Protein AF-N6WVG0-F1 (afdb_monomer_lite)

Organism: NCBI:txid626887

Sequence (301 aa):
MMMYRWLVMFVGVILISGCASLKDQDFLASSSDFFDRAGKALGKIGEPTAKIARDAEVQTLFDQSYIDPLTKYLKQHDGDASRAEQLAQVRDERERRCSVIAKRYAARPLTREQVARYRAGYSLSCPEDVEAFALRYEEKRRQEQNEVRLAEAEDKGAEDEEDLAKEDMAAESAAAGSVPSAVSQELNDCFLLTAIRNFSDALEACRTPAENGNVRAQTNMATIAYALQHYDQALDWAKRAAPESGNAANLIGRMYAEGQGVAADQQVARQWFQQAASLGHAGAQATLDSNVKVSAGNEVR

Radius of gyration: 35.96 Å; chains: 1; bounding box: 84×60×132 Å

Structure (mmCIF, N/CA/C/O backbone):
data_AF-N6WVG0-F1
#
_entry.id   AF-N6WVG0-F1
#
loop_
_atom_site.group_PDB
_atom_site.id
_atom_site.type_symbol
_atom_site.label_atom_id
_atom_site.label_alt_id
_atom_site.label_comp_id
_atom_site.label_asym_id
_atom_site.label_entity_id
_atom_site.label_seq_id
_atom_site.pdbx_PDB_ins_code
_atom_site.Cartn_x
_atom_site.Cartn_y
_atom_site.Cartn_z
_atom_site.occupancy
_atom_site.B_iso_or_equiv
_atom_site.auth_seq_id
_atom_site.auth_comp_id
_atom_site.auth_asym_id
_atom_site.auth_atom_id
_atom_site.pdbx_PDB_model_num
ATOM 1 N N . MET A 1 1 ? 17.169 -22.651 -81.624 1.00 51.66 1 MET A N 1
ATOM 2 C CA . MET A 1 1 ? 17.086 -23.789 -80.676 1.00 51.66 1 MET A CA 1
ATOM 3 C C . MET A 1 1 ? 18.277 -24.747 -80.850 1.00 51.66 1 MET A C 1
ATOM 5 O O . MET A 1 1 ? 18.102 -25.948 -80.978 1.00 51.66 1 MET A O 1
ATOM 9 N N . MET A 1 2 ? 19.513 -24.222 -80.880 1.00 54.62 2 MET A N 1
ATOM 10 C CA . MET A 1 2 ? 20.710 -25.026 -81.198 1.00 54.62 2 MET A CA 1
ATOM 11 C C . MET A 1 2 ? 22.002 -24.432 -80.600 1.00 54.62 2 MET A C 1
ATOM 13 O O . MET A 1 2 ? 23.075 -24.578 -81.160 1.00 54.62 2 MET A O 1
ATOM 17 N N . MET A 1 3 ? 21.890 -23.742 -79.457 1.00 55.72 3 MET A N 1
ATOM 18 C CA . MET A 1 3 ? 23.026 -23.154 -78.715 1.00 55.72 3 MET A CA 1
ATOM 19 C C . MET A 1 3 ? 23.025 -23.514 -77.219 1.00 55.72 3 MET A C 1
ATOM 21 O O . MET A 1 3 ? 23.867 -23.041 -76.471 1.00 55.72 3 MET A O 1
ATOM 25 N N . TYR A 1 4 ? 22.118 -24.394 -76.780 1.00 54.28 4 TYR A N 1
ATOM 26 C CA . TYR A 1 4 ? 21.961 -24.790 -75.371 1.00 54.28 4 TYR A CA 1
ATOM 27 C C . TYR A 1 4 ? 22.220 -26.293 -75.151 1.00 54.28 4 TYR A C 1
ATOM 29 O O . TYR A 1 4 ? 21.570 -26.947 -74.345 1.00 54.28 4 TYR A O 1
ATOM 37 N N . ARG A 1 5 ? 23.138 -26.878 -75.936 1.00 53.94 5 ARG A N 1
ATOM 38 C CA . ARG A 1 5 ? 23.592 -28.283 -75.799 1.00 53.94 5 ARG A CA 1
ATOM 39 C C . ARG A 1 5 ? 25.107 -28.431 -75.623 1.00 53.94 5 ARG A C 1
ATOM 41 O O . ARG A 1 5 ? 25.579 -29.545 -75.452 1.00 53.94 5 ARG A O 1
ATOM 48 N N . TRP A 1 6 ? 25.851 -27.324 -75.619 1.00 47.84 6 TRP A N 1
ATOM 49 C CA . TRP A 1 6 ? 27.306 -27.291 -75.408 1.00 47.84 6 TRP A CA 1
ATOM 50 C C . TRP A 1 6 ? 27.716 -26.748 -74.030 1.00 47.84 6 TRP A C 1
ATOM 52 O O . TRP A 1 6 ? 28.899 -26.679 -73.729 1.00 47.84 6 TRP A O 1
ATOM 62 N N . LEU A 1 7 ? 26.750 -26.397 -73.172 1.00 49.53 7 LEU A N 1
ATOM 63 C CA . LEU A 1 7 ? 27.011 -25.819 -71.845 1.00 49.53 7 LEU A CA 1
ATOM 64 C C . LEU A 1 7 ? 26.830 -26.821 -70.686 1.00 49.53 7 LEU A C 1
ATOM 66 O O . LEU A 1 7 ? 26.990 -26.461 -69.529 1.00 49.53 7 LEU A O 1
ATOM 70 N N . VAL A 1 8 ? 26.532 -28.091 -70.992 1.00 54.03 8 VAL A N 1
ATOM 71 C CA . VAL A 1 8 ? 26.366 -29.180 -70.000 1.00 54.03 8 VAL A CA 1
ATOM 72 C C . VAL A 1 8 ? 27.555 -30.163 -70.019 1.00 54.03 8 VAL A C 1
ATOM 74 O O . VAL A 1 8 ? 27.630 -31.079 -69.211 1.00 54.03 8 VAL A O 1
ATOM 77 N N . MET A 1 9 ? 28.552 -29.938 -70.883 1.00 50.88 9 MET A N 1
ATOM 78 C CA . MET A 1 9 ? 29.804 -30.711 -70.949 1.00 50.88 9 MET A CA 1
ATOM 79 C C . MET A 1 9 ? 31.035 -29.852 -70.603 1.00 50.88 9 MET A C 1
ATOM 81 O O . MET A 1 9 ? 32.080 -29.947 -71.228 1.00 50.88 9 MET A O 1
ATOM 85 N N . PHE A 1 10 ? 30.918 -28.991 -69.593 1.00 47.72 10 PHE A N 1
ATOM 86 C CA . PHE A 1 10 ? 32.073 -28.338 -68.951 1.00 47.72 10 PHE A CA 1
ATOM 87 C C . PHE A 1 10 ? 31.975 -28.382 -67.416 1.00 47.72 10 PHE A C 1
ATOM 89 O O . PHE A 1 10 ? 32.551 -27.563 -66.713 1.00 47.72 10 PHE A O 1
ATOM 96 N N . VAL A 1 11 ? 31.233 -29.366 -66.892 1.00 52.88 11 VAL A N 1
ATOM 97 C CA . VAL A 1 11 ? 31.089 -29.656 -65.450 1.00 52.88 11 VAL A CA 1
ATOM 98 C C . VAL A 1 11 ? 31.859 -30.939 -65.063 1.00 52.88 11 VAL A C 1
ATOM 100 O O . VAL A 1 11 ? 31.749 -31.430 -63.950 1.00 52.88 11 VAL A O 1
ATOM 103 N N . GLY A 1 12 ? 32.681 -31.499 -65.963 1.00 54.03 12 GLY A N 1
ATOM 104 C CA . GLY A 1 12 ? 33.265 -32.839 -65.790 1.00 54.03 12 GLY A CA 1
ATOM 105 C C . GLY A 1 12 ? 34.789 -32.964 -65.685 1.00 54.03 12 GLY A C 1
ATOM 106 O O . GLY A 1 12 ? 35.250 -34.080 -65.478 1.00 54.03 12 GLY A O 1
ATOM 107 N N . VAL A 1 13 ? 35.594 -31.904 -65.852 1.00 55.31 13 VAL A N 1
ATOM 108 C CA . VAL A 1 13 ? 37.069 -32.053 -65.961 1.00 55.31 13 VAL A CA 1
ATOM 109 C C . VAL A 1 13 ? 37.845 -30.897 -65.310 1.00 55.31 13 VAL A C 1
ATOM 111 O O . VAL A 1 13 ? 38.707 -30.291 -65.932 1.00 55.31 13 VAL A O 1
ATOM 114 N N . ILE A 1 14 ? 37.555 -30.575 -64.046 1.00 52.59 14 ILE A N 1
ATOM 115 C CA . ILE A 1 14 ? 38.524 -29.885 -63.163 1.00 52.59 14 ILE A CA 1
ATOM 116 C C . ILE A 1 14 ? 38.474 -30.536 -61.771 1.00 52.59 14 ILE A C 1
ATOM 118 O O . ILE A 1 14 ? 38.302 -29.900 -60.737 1.00 52.59 14 ILE A O 1
ATOM 122 N N . LEU A 1 15 ? 38.578 -31.860 -61.756 1.00 52.56 15 LEU A N 1
ATOM 123 C CA . LEU A 1 15 ? 39.043 -32.623 -60.607 1.00 52.56 15 LEU A CA 1
ATOM 124 C C . LEU A 1 15 ? 40.249 -33.408 -61.112 1.00 52.56 15 LEU A C 1
ATOM 126 O O . LEU A 1 15 ? 40.171 -34.027 -62.168 1.00 52.56 15 LEU A O 1
ATOM 130 N N . ILE A 1 16 ? 41.327 -33.402 -60.328 1.00 60.03 16 ILE A N 1
ATOM 131 C CA . ILE A 1 16 ? 42.605 -34.092 -60.566 1.00 60.03 16 ILE A CA 1
ATOM 132 C C . ILE A 1 16 ? 43.609 -33.278 -61.399 1.00 60.03 16 ILE A C 1
ATOM 134 O O . ILE A 1 16 ? 43.858 -33.562 -62.565 1.00 60.03 16 ILE A O 1
ATOM 138 N N . SER A 1 17 ? 44.248 -32.296 -60.758 1.00 48.53 17 SER A N 1
ATOM 139 C CA . SER A 1 17 ? 45.703 -32.063 -60.846 1.00 48.53 17 SER A CA 1
ATOM 140 C C . SER A 1 17 ? 46.095 -30.914 -59.920 1.00 48.53 17 SER A C 1
ATOM 142 O O . SER A 1 17 ? 45.789 -29.764 -60.214 1.00 48.53 17 SER A O 1
ATOM 144 N N . GLY A 1 18 ? 46.781 -31.218 -58.813 1.00 42.22 18 GLY A N 1
ATOM 145 C CA . GLY A 1 18 ? 47.475 -30.183 -58.039 1.00 42.22 18 GLY A CA 1
ATOM 146 C C . GLY A 1 18 ? 47.419 -30.279 -56.515 1.00 42.22 18 GLY A C 1
ATOM 147 O O . GLY A 1 18 ? 47.304 -29.248 -55.867 1.00 42.22 18 GLY A O 1
ATOM 148 N N . CYS A 1 19 ? 47.548 -31.463 -55.909 1.00 50.91 19 CYS A N 1
ATOM 149 C CA . CYS A 1 19 ? 48.011 -31.534 -54.518 1.00 50.91 19 CYS A CA 1
ATOM 150 C C . CYS A 1 19 ? 49.540 -31.420 -54.507 1.00 50.91 19 CYS A C 1
ATOM 152 O O . CYS A 1 19 ? 50.251 -32.421 -54.463 1.00 50.91 19 CYS A O 1
ATOM 154 N N . ALA A 1 20 ? 50.038 -30.187 -54.579 1.00 43.75 20 ALA A N 1
ATOM 155 C CA . ALA A 1 20 ? 51.415 -29.849 -54.251 1.00 43.75 20 ALA A CA 1
ATOM 156 C C . ALA A 1 20 ? 51.396 -28.927 -53.027 1.00 43.75 20 ALA A C 1
ATOM 158 O O . ALA A 1 20 ? 51.207 -27.724 -53.143 1.00 43.75 20 ALA A O 1
ATOM 159 N N . SER A 1 21 ? 51.539 -29.549 -51.855 1.00 53.19 21 SER A N 1
ATOM 160 C CA . SER A 1 21 ? 52.206 -29.019 -50.661 1.00 53.19 21 SER A CA 1
ATOM 161 C C . SER A 1 21 ? 52.216 -27.488 -50.492 1.00 53.19 21 SER A C 1
ATOM 163 O O . SER A 1 21 ? 53.222 -26.836 -50.774 1.00 53.19 21 SER A O 1
ATOM 165 N N . LEU A 1 22 ? 51.149 -26.937 -49.911 1.00 47.84 22 LEU A N 1
ATOM 166 C CA . LEU A 1 22 ? 51.169 -25.650 -49.213 1.00 47.84 22 LEU A CA 1
ATOM 167 C C . LEU A 1 22 ? 50.661 -25.875 -47.784 1.00 47.84 22 LEU A C 1
ATOM 169 O O . LEU A 1 22 ? 49.676 -26.573 -47.563 1.00 47.84 22 LEU A O 1
ATOM 173 N N . LYS A 1 23 ? 51.412 -25.360 -46.808 1.00 45.38 23 LYS A N 1
ATOM 174 C CA . LYS A 1 23 ? 51.126 -25.466 -45.374 1.00 45.38 23 LYS A CA 1
ATOM 175 C C . LYS A 1 23 ? 49.845 -24.692 -45.038 1.00 45.38 23 LYS A C 1
ATOM 177 O O . LYS A 1 23 ? 49.886 -23.476 -44.887 1.00 45.38 23 LYS A O 1
ATOM 182 N N . ASP A 1 24 ? 48.740 -25.407 -44.873 1.00 48.53 24 ASP A N 1
ATOM 183 C CA . ASP A 1 24 ? 47.481 -24.878 -44.346 1.00 48.53 24 ASP A CA 1
ATOM 184 C C . ASP A 1 24 ? 47.506 -24.842 -42.811 1.00 48.53 24 ASP A C 1
ATOM 186 O O . ASP A 1 24 ? 47.092 -25.792 -42.150 1.00 48.53 24 ASP A O 1
ATOM 190 N N . GLN A 1 25 ? 47.988 -23.738 -42.236 1.00 49.31 25 GLN A N 1
ATOM 191 C CA . GLN A 1 25 ? 47.599 -23.317 -40.876 1.00 49.31 25 GLN A CA 1
ATOM 192 C C . GLN A 1 25 ? 47.347 -21.803 -40.746 1.00 49.31 25 GLN A C 1
ATOM 194 O O . GLN A 1 25 ? 46.637 -21.401 -39.830 1.00 49.31 25 GLN A O 1
ATOM 199 N N . ASP A 1 26 ? 47.793 -20.970 -41.695 1.00 47.12 26 ASP A N 1
ATOM 200 C CA . ASP A 1 26 ? 47.690 -19.505 -41.555 1.00 47.12 26 ASP A CA 1
ATOM 201 C C . ASP A 1 26 ? 46.509 -18.858 -42.312 1.00 47.12 26 ASP A C 1
ATOM 203 O O . ASP A 1 26 ? 46.163 -17.703 -42.059 1.00 47.12 26 ASP A O 1
ATOM 207 N N . PHE A 1 27 ? 45.827 -19.580 -43.212 1.00 47.56 27 PHE A N 1
ATOM 208 C CA . PHE A 1 27 ? 44.750 -18.990 -44.027 1.00 47.56 27 PHE A CA 1
ATOM 209 C C . PHE A 1 27 ? 43.388 -18.947 -43.309 1.00 47.56 27 PHE A C 1
ATOM 211 O O . PHE A 1 27 ? 42.632 -17.987 -43.459 1.00 47.56 27 PHE A O 1
ATOM 218 N N . LEU A 1 28 ? 43.090 -19.933 -42.452 1.00 45.81 28 LEU A N 1
ATOM 219 C CA . LEU A 1 28 ? 41.845 -19.946 -41.669 1.00 45.81 28 LEU A CA 1
ATOM 220 C C . LEU A 1 28 ? 41.885 -18.969 -40.481 1.00 45.81 28 LEU A C 1
ATOM 222 O O . LEU A 1 28 ? 40.858 -18.366 -40.174 1.00 45.81 28 LEU A O 1
ATOM 226 N N . ALA A 1 29 ? 43.061 -18.716 -39.895 1.00 47.75 29 ALA A N 1
ATOM 227 C CA . ALA A 1 29 ? 43.244 -17.709 -38.843 1.00 47.75 29 ALA A CA 1
ATOM 228 C C . ALA A 1 29 ? 43.121 -16.265 -39.370 1.00 47.75 29 ALA A C 1
ATOM 230 O O . ALA A 1 29 ? 42.622 -15.385 -38.673 1.00 47.75 29 ALA A O 1
ATOM 231 N N . SER A 1 30 ? 43.498 -16.017 -40.631 1.00 47.22 30 SER A N 1
ATOM 232 C CA . SER A 1 30 ? 43.296 -14.712 -41.277 1.00 47.22 30 SER A CA 1
ATOM 233 C C . SER A 1 30 ? 41.824 -14.426 -41.601 1.00 47.22 30 SER A C 1
ATOM 235 O O . SER A 1 30 ? 41.451 -13.262 -41.753 1.00 47.22 30 SER A O 1
ATOM 237 N N . SER A 1 31 ? 40.992 -15.463 -41.734 1.00 51.69 31 SER A N 1
ATOM 238 C CA . SER A 1 31 ? 39.572 -15.305 -42.055 1.00 51.69 31 SER A CA 1
ATOM 239 C C . SER A 1 31 ? 38.741 -14.946 -40.822 1.00 51.69 31 SER A C 1
ATOM 241 O O . SER A 1 31 ? 37.934 -14.024 -40.899 1.00 51.69 31 SER A O 1
ATOM 243 N N . SER A 1 32 ? 38.992 -15.570 -39.664 1.00 53.88 32 SER A N 1
ATOM 244 C CA . SER A 1 32 ? 38.319 -15.214 -38.406 1.00 53.88 32 SER A CA 1
ATOM 245 C C . SER A 1 32 ? 38.647 -13.787 -37.978 1.00 53.88 32 SER A C 1
ATOM 247 O O . SER A 1 32 ? 37.749 -13.043 -37.609 1.00 53.88 32 SER A O 1
ATOM 249 N N . ASP A 1 33 ? 39.904 -13.366 -38.137 1.00 58.53 33 ASP A N 1
ATOM 250 C CA . ASP A 1 33 ? 40.340 -12.006 -37.812 1.00 58.53 33 ASP A CA 1
ATOM 251 C C . ASP A 1 33 ? 39.725 -10.963 -38.770 1.00 58.53 33 ASP A C 1
ATOM 253 O O . ASP A 1 33 ? 39.416 -9.839 -38.373 1.00 58.53 33 ASP A O 1
ATOM 257 N N . PHE A 1 34 ? 39.478 -11.339 -40.033 1.00 58.62 34 PHE A N 1
ATOM 258 C CA . PHE A 1 34 ? 38.733 -10.520 -40.992 1.00 58.62 34 PHE A CA 1
ATOM 259 C C . PHE A 1 34 ? 37.244 -10.432 -40.640 1.00 58.62 34 PHE A C 1
ATOM 261 O O . PHE A 1 34 ? 36.701 -9.330 -40.650 1.00 58.62 34 PHE A O 1
ATOM 268 N N . PHE A 1 35 ? 36.586 -11.541 -40.286 1.00 55.06 35 PHE A N 1
ATOM 269 C CA . PHE A 1 35 ? 35.179 -11.538 -39.870 1.00 55.06 35 PHE A CA 1
ATOM 270 C C . PHE A 1 35 ? 34.967 -10.844 -38.515 1.00 55.06 35 PHE A C 1
ATOM 272 O O . PHE A 1 35 ? 33.967 -10.149 -38.362 1.00 55.06 35 PHE A O 1
ATOM 279 N N . ASP A 1 36 ? 35.919 -10.915 -37.581 1.00 59.72 36 ASP A N 1
ATOM 280 C CA . ASP A 1 36 ? 35.889 -10.169 -36.314 1.00 59.72 36 ASP A CA 1
ATOM 281 C C . ASP A 1 36 ? 36.117 -8.670 -36.524 1.00 59.72 36 ASP A C 1
ATOM 283 O O . ASP A 1 36 ? 35.453 -7.838 -35.898 1.00 59.72 36 ASP A O 1
ATOM 287 N N . ARG A 1 37 ? 37.028 -8.282 -37.427 1.00 57.62 37 ARG A N 1
ATOM 288 C CA . ARG A 1 37 ? 37.238 -6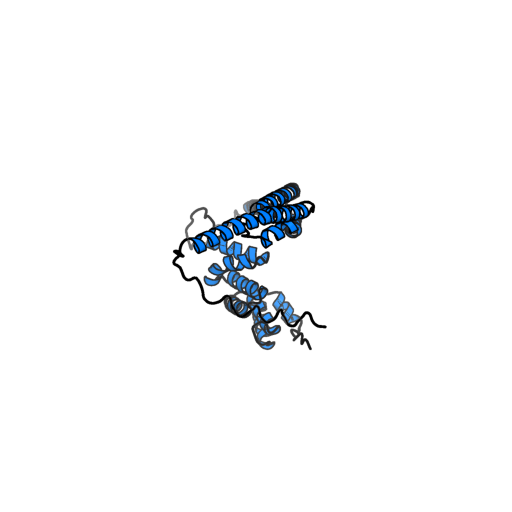.870 -37.789 1.00 57.62 37 ARG A CA 1
ATOM 289 C C . ARG A 1 37 ? 36.074 -6.315 -38.602 1.00 57.62 37 ARG A C 1
ATOM 291 O O . ARG A 1 37 ? 35.660 -5.189 -38.340 1.00 57.62 37 ARG A O 1
ATOM 298 N N . ALA A 1 38 ? 35.517 -7.090 -39.530 1.00 57.16 38 ALA A N 1
ATOM 299 C CA . ALA A 1 38 ? 34.327 -6.729 -40.295 1.00 57.16 38 ALA A CA 1
ATOM 300 C C . ALA A 1 38 ? 33.083 -6.672 -39.394 1.00 57.16 38 ALA A C 1
ATOM 302 O O . ALA A 1 38 ? 32.314 -5.722 -39.489 1.00 57.16 38 ALA A O 1
ATOM 303 N N . GLY A 1 39 ? 32.926 -7.608 -38.454 1.00 55.09 39 GLY A N 1
ATOM 304 C CA . GLY A 1 39 ? 31.869 -7.616 -37.441 1.00 55.09 39 GLY A CA 1
ATOM 305 C C . GLY A 1 39 ? 31.977 -6.445 -36.463 1.00 55.09 39 GLY A C 1
ATOM 306 O O . GLY A 1 39 ? 30.984 -5.766 -36.212 1.00 55.09 39 GLY A O 1
ATOM 307 N N . LYS A 1 40 ? 33.187 -6.112 -35.986 1.00 59.16 40 LYS A N 1
ATOM 308 C CA . LYS A 1 40 ? 33.444 -4.893 -35.191 1.00 59.16 40 LYS A CA 1
ATOM 309 C C . LYS A 1 40 ? 33.212 -3.611 -35.990 1.00 59.16 40 LYS A C 1
ATOM 311 O O . LYS A 1 40 ? 32.736 -2.630 -35.425 1.00 59.16 40 LYS A O 1
ATOM 316 N N . ALA A 1 41 ? 33.546 -3.591 -37.279 1.00 57.44 41 ALA A N 1
ATOM 317 C CA . ALA A 1 41 ? 33.306 -2.439 -38.144 1.00 57.44 41 ALA A CA 1
ATOM 318 C C . ALA A 1 41 ? 31.809 -2.250 -38.446 1.00 57.44 41 ALA A C 1
ATOM 320 O O . ALA A 1 41 ? 31.331 -1.122 -38.416 1.00 57.44 41 ALA A O 1
ATOM 321 N N . LEU A 1 42 ? 31.054 -3.334 -38.649 1.00 53.19 42 LEU A N 1
ATOM 322 C CA . LEU A 1 42 ? 29.600 -3.307 -38.842 1.00 53.19 42 LEU A CA 1
ATOM 323 C C . LEU A 1 42 ? 28.847 -2.973 -37.541 1.00 53.19 42 LEU A C 1
ATOM 325 O O . LEU A 1 42 ? 27.911 -2.176 -37.571 1.00 53.19 42 LEU A O 1
ATOM 329 N N . GLY A 1 43 ? 29.295 -3.488 -36.390 1.00 55.06 43 GLY A N 1
ATOM 330 C CA . GLY A 1 43 ? 28.754 -3.135 -35.071 1.00 55.06 43 GLY A CA 1
ATOM 331 C C . GLY A 1 43 ? 28.896 -1.643 -34.750 1.00 55.06 43 GLY A C 1
ATOM 332 O O . GLY A 1 43 ? 27.945 -1.018 -34.286 1.00 55.06 43 GLY A O 1
ATOM 333 N N . LYS A 1 44 ? 30.032 -1.036 -35.120 1.00 54.88 44 LYS A N 1
ATOM 334 C CA . LYS A 1 44 ? 30.282 0.410 -34.974 1.00 54.88 44 LYS A CA 1
ATOM 335 C C . LYS A 1 44 ? 29.447 1.301 -35.898 1.00 54.88 44 LYS A C 1
ATOM 337 O O . LYS A 1 44 ? 29.357 2.494 -35.636 1.00 54.88 44 LYS A O 1
ATOM 342 N N . ILE A 1 45 ? 28.854 0.763 -36.966 1.00 56.56 45 ILE A N 1
ATOM 343 C CA . ILE A 1 45 ? 27.950 1.519 -37.849 1.00 56.56 45 ILE A CA 1
ATOM 344 C C . ILE A 1 45 ? 26.513 1.495 -37.296 1.00 56.56 45 ILE A C 1
ATOM 346 O O . ILE A 1 45 ? 25.801 2.488 -37.420 1.00 56.56 45 ILE A O 1
ATOM 350 N N . GLY A 1 46 ? 26.102 0.405 -36.631 1.00 59.69 46 GLY A N 1
ATOM 351 C CA . GLY A 1 46 ? 24.762 0.256 -36.042 1.00 59.69 46 GLY A CA 1
ATOM 352 C C . GLY A 1 46 ? 24.582 0.902 -34.660 1.00 59.69 46 GLY A C 1
ATOM 353 O O . GLY A 1 46 ? 23.494 1.373 -34.320 1.00 59.69 46 GLY A O 1
ATOM 354 N N . GLU A 1 47 ? 25.644 0.964 -33.859 1.00 61.22 47 GLU A N 1
ATOM 355 C CA . GLU A 1 47 ? 25.613 1.497 -32.492 1.00 61.22 47 GLU A CA 1
ATOM 356 C C . GLU A 1 47 ? 25.307 3.013 -32.417 1.00 61.22 47 GLU A C 1
ATOM 358 O O . GLU A 1 47 ? 24.423 3.394 -31.642 1.00 61.22 47 GLU A O 1
ATOM 363 N N . PRO A 1 48 ? 25.889 3.886 -33.271 1.00 71.38 48 PRO A N 1
ATOM 364 C CA . PRO A 1 48 ? 25.516 5.300 -33.333 1.00 71.38 48 PRO A CA 1
ATOM 365 C C . PRO A 1 48 ? 24.058 5.497 -33.754 1.00 71.38 48 PRO A C 1
ATOM 367 O O . PRO A 1 48 ? 23.354 6.317 -33.170 1.00 71.38 48 PRO A O 1
ATOM 370 N N . THR A 1 49 ? 23.566 4.714 -34.721 1.00 78.25 49 THR A N 1
ATOM 371 C CA . THR A 1 49 ? 22.167 4.799 -35.168 1.00 78.25 49 THR A CA 1
ATOM 372 C C . THR A 1 49 ? 21.181 4.345 -34.095 1.00 78.25 49 THR A C 1
ATOM 374 O O . THR A 1 49 ? 20.131 4.963 -33.930 1.00 78.25 49 THR A O 1
ATOM 377 N N . ALA A 1 50 ? 21.527 3.316 -33.316 1.00 83.50 50 ALA A N 1
ATOM 378 C CA . ALA A 1 50 ? 20.698 2.852 -32.210 1.00 83.50 50 ALA A CA 1
ATOM 379 C C . ALA A 1 50 ? 20.664 3.867 -31.059 1.00 83.50 50 ALA A C 1
ATOM 381 O O . ALA A 1 50 ? 19.598 4.098 -30.492 1.00 83.50 50 ALA A O 1
ATOM 382 N N . LYS A 1 51 ? 21.793 4.517 -30.742 1.00 89.69 51 LYS A N 1
ATOM 383 C CA . LYS A 1 51 ? 21.830 5.605 -29.754 1.00 89.69 51 LYS A CA 1
ATOM 384 C C . LYS A 1 51 ? 20.967 6.789 -30.192 1.00 89.69 51 LYS A C 1
ATOM 386 O O . LYS A 1 51 ? 20.129 7.225 -29.415 1.00 89.69 51 LYS A O 1
ATOM 391 N N . ILE A 1 52 ? 21.103 7.243 -31.441 1.00 88.94 52 ILE A N 1
ATOM 392 C CA . ILE A 1 52 ? 20.296 8.348 -31.992 1.00 88.94 52 ILE A CA 1
ATOM 393 C C . ILE A 1 52 ? 18.796 8.042 -31.889 1.00 88.94 52 ILE A C 1
ATOM 395 O O . ILE A 1 52 ? 18.018 8.910 -31.503 1.00 88.94 52 ILE A O 1
ATOM 399 N N . ALA A 1 53 ? 18.383 6.807 -32.190 1.00 91.12 53 ALA A N 1
ATOM 400 C CA . ALA A 1 53 ? 16.986 6.400 -32.066 1.00 91.12 53 ALA A CA 1
ATOM 401 C C . ALA A 1 53 ? 16.483 6.448 -30.610 1.00 91.12 53 ALA A C 1
ATOM 403 O O . ALA A 1 53 ? 15.381 6.931 -30.363 1.00 91.12 53 ALA A O 1
ATO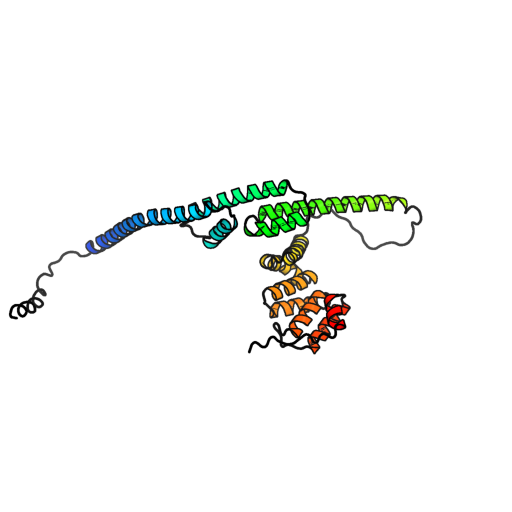M 404 N N . ARG A 1 54 ? 17.297 5.999 -29.645 1.00 94.06 54 ARG A N 1
ATOM 405 C CA . ARG A 1 54 ? 16.970 6.064 -28.207 1.00 94.06 54 ARG A CA 1
ATOM 406 C C . ARG A 1 54 ? 16.931 7.505 -27.696 1.00 94.06 54 ARG A C 1
ATOM 408 O O . ARG A 1 54 ? 16.056 7.843 -26.909 1.00 94.06 54 ARG A O 1
ATOM 415 N N . ASP A 1 55 ? 17.844 8.357 -28.157 1.00 93.94 55 ASP A N 1
ATOM 416 C CA . ASP A 1 55 ? 17.873 9.779 -27.800 1.00 93.94 55 ASP A CA 1
ATOM 417 C C . ASP A 1 55 ? 16.613 10.495 -28.324 1.00 93.94 55 ASP A C 1
ATOM 419 O O . ASP A 1 55 ? 15.978 11.255 -27.595 1.00 93.94 55 ASP A O 1
ATOM 423 N N . ALA A 1 56 ? 16.182 10.194 -29.555 1.00 93.94 56 ALA A N 1
ATOM 424 C CA . ALA A 1 56 ? 14.933 10.719 -30.114 1.00 93.94 56 ALA A CA 1
ATOM 425 C C . ALA A 1 56 ? 13.681 10.213 -29.366 1.00 93.94 56 ALA A C 1
ATOM 427 O O . ALA A 1 56 ? 12.724 10.965 -29.158 1.00 93.94 56 ALA A O 1
ATOM 428 N N . GLU A 1 57 ? 13.689 8.950 -28.931 1.00 94.88 57 GLU A N 1
ATOM 429 C CA . GLU A 1 57 ? 12.642 8.368 -28.083 1.00 94.88 57 GLU A CA 1
ATOM 430 C C . GLU A 1 57 ? 12.534 9.110 -26.738 1.00 94.88 57 GLU A C 1
ATOM 432 O O . GLU A 1 57 ? 11.442 9.535 -26.356 1.00 94.88 57 GLU A O 1
ATOM 437 N N . VAL A 1 58 ? 13.661 9.344 -26.055 1.00 96.94 58 VAL A N 1
ATOM 438 C CA . VAL A 1 58 ? 13.708 10.116 -24.799 1.00 96.94 58 VAL A CA 1
ATOM 439 C C . VAL A 1 58 ? 13.238 11.551 -25.006 1.00 96.94 58 VAL A C 1
ATOM 441 O O . VAL A 1 58 ? 12.459 12.059 -24.201 1.00 96.94 58 VAL A O 1
ATOM 444 N N . GLN A 1 59 ? 13.641 12.198 -26.099 1.00 96.38 59 GLN A N 1
ATOM 445 C CA . GLN A 1 59 ? 13.194 13.558 -26.389 1.00 96.38 59 GLN A CA 1
ATOM 446 C C . GLN A 1 59 ? 11.666 13.630 -26.537 1.00 96.38 59 GLN A C 1
ATOM 448 O O . GLN A 1 59 ? 11.029 14.499 -25.948 1.00 96.38 59 GLN A O 1
ATOM 453 N N . THR A 1 60 ? 11.061 12.650 -27.215 1.00 95.25 60 THR A N 1
ATOM 454 C CA . THR A 1 60 ? 9.594 12.543 -27.347 1.00 95.25 60 THR A CA 1
ATOM 455 C C . THR A 1 60 ? 8.902 12.390 -25.986 1.00 95.25 60 THR A C 1
ATOM 457 O O . THR A 1 60 ? 7.764 12.829 -25.792 1.00 95.25 60 THR A O 1
ATOM 460 N N . LEU A 1 61 ? 9.575 11.762 -25.022 1.00 94.00 61 LEU A N 1
ATOM 461 C CA . LEU A 1 61 ? 9.096 11.636 -23.649 1.00 94.00 61 LEU A CA 1
ATOM 462 C C . LEU A 1 61 ? 9.166 12.975 -22.898 1.00 94.00 61 LEU A C 1
ATOM 464 O O . LEU A 1 61 ? 8.258 13.303 -22.133 1.00 94.00 61 LEU A O 1
ATOM 468 N N . PHE A 1 62 ? 10.215 13.764 -23.136 1.00 96.44 62 PHE A N 1
ATOM 469 C CA . PHE A 1 62 ? 10.424 15.073 -22.511 1.00 96.44 62 PHE A CA 1
ATOM 470 C C . PHE A 1 62 ? 9.518 16.167 -23.062 1.00 96.44 62 PHE A C 1
ATOM 472 O O . PHE A 1 62 ? 9.107 17.039 -22.294 1.00 96.44 62 PHE A O 1
ATOM 479 N N . ASP A 1 63 ? 9.143 16.085 -24.336 1.00 94.44 63 ASP A N 1
ATOM 480 C CA . ASP A 1 63 ? 8.223 17.031 -24.977 1.00 94.44 63 ASP A CA 1
ATOM 481 C C . ASP A 1 63 ? 6.810 16.987 -24.360 1.00 94.44 63 ASP A C 1
ATOM 483 O O . ASP A 1 63 ? 6.022 17.928 -24.471 1.00 94.44 63 ASP A O 1
ATOM 487 N N . GLN A 1 64 ? 6.482 15.907 -23.649 1.00 86.12 64 GLN A N 1
ATOM 488 C CA . GLN A 1 64 ? 5.249 15.791 -22.878 1.00 86.12 64 GLN A CA 1
ATOM 489 C C . GLN A 1 64 ? 5.380 16.520 -21.540 1.00 86.12 64 GLN A C 1
ATOM 491 O O . GLN A 1 64 ? 6.450 16.561 -20.945 1.00 86.12 64 GLN A O 1
ATOM 496 N N . SER A 1 65 ? 4.275 17.025 -20.988 1.00 84.75 65 SER A N 1
ATOM 497 C CA . SER A 1 65 ? 4.273 17.689 -19.668 1.00 84.75 65 SER A CA 1
ATOM 498 C C . SER A 1 65 ? 4.051 16.744 -18.474 1.00 84.75 65 SER A C 1
ATOM 500 O O . SER A 1 65 ? 4.075 17.186 -17.327 1.00 84.75 65 SER A O 1
ATOM 502 N N . TYR A 1 66 ? 3.805 15.455 -18.716 1.00 86.00 66 TYR A N 1
ATOM 503 C CA . TYR A 1 66 ? 3.424 14.481 -17.685 1.00 86.00 66 TYR A CA 1
ATOM 504 C C . TYR A 1 66 ? 4.639 13.799 -17.038 1.00 86.00 66 TYR A C 1
ATOM 506 O O . TYR A 1 66 ? 5.691 13.677 -17.660 1.00 86.00 66 TYR A O 1
ATOM 514 N N . ILE A 1 67 ? 4.496 13.336 -15.792 1.00 91.62 67 ILE A N 1
ATOM 515 C CA . ILE A 1 67 ? 5.573 12.639 -15.060 1.00 91.62 67 ILE A CA 1
ATOM 516 C C . ILE A 1 67 ? 5.452 11.114 -15.216 1.00 91.62 67 ILE A C 1
ATOM 518 O O . ILE A 1 67 ? 6.454 10.437 -15.418 1.00 91.62 67 ILE A O 1
ATOM 522 N N . ASP A 1 68 ? 4.230 10.574 -15.221 1.00 91.69 68 ASP A N 1
ATOM 523 C CA . ASP A 1 68 ? 3.978 9.126 -15.308 1.00 91.69 68 ASP A CA 1
ATOM 524 C C . ASP A 1 68 ? 4.643 8.416 -16.494 1.00 91.69 68 ASP A C 1
ATOM 526 O O . ASP A 1 68 ? 5.137 7.302 -16.299 1.00 91.69 68 ASP A O 1
ATOM 530 N N . PRO A 1 69 ? 4.706 8.999 -17.708 1.00 95.38 69 PRO A N 1
ATOM 531 C CA . PRO A 1 69 ? 5.438 8.380 -18.808 1.00 95.38 69 PRO A CA 1
ATOM 532 C C . PRO A 1 69 ? 6.931 8.195 -18.501 1.00 95.38 69 PRO A C 1
ATOM 534 O O . PRO A 1 69 ? 7.481 7.150 -18.836 1.00 95.38 69 PRO A O 1
ATOM 537 N N . LEU A 1 70 ? 7.564 9.146 -17.799 1.00 96.06 70 LEU A N 1
ATOM 538 C CA . LEU A 1 70 ? 8.965 9.048 -17.361 1.00 96.06 70 LEU A CA 1
ATOM 539 C C . LEU A 1 70 ? 9.141 7.865 -16.408 1.00 96.06 70 LEU A C 1
ATOM 541 O O . LEU A 1 70 ? 10.017 7.025 -16.595 1.00 96.06 70 LEU A O 1
ATOM 545 N N . THR A 1 71 ? 8.253 7.752 -15.423 1.00 94.06 71 THR A N 1
ATOM 546 C CA . THR A 1 71 ? 8.253 6.652 -14.451 1.00 94.06 71 THR A CA 1
ATOM 547 C C . THR A 1 71 ? 8.071 5.294 -15.126 1.00 94.06 71 THR A C 1
ATOM 549 O O . THR A 1 71 ? 8.797 4.345 -14.827 1.00 94.06 71 THR A O 1
ATOM 552 N N . LYS A 1 72 ? 7.127 5.193 -16.070 1.00 94.00 72 LYS A N 1
ATOM 553 C CA . LYS A 1 72 ? 6.873 3.958 -16.825 1.00 94.00 72 LYS A CA 1
ATOM 554 C C . LYS A 1 72 ? 8.062 3.572 -17.695 1.00 94.00 72 LYS A C 1
ATOM 556 O O . LYS A 1 72 ? 8.431 2.403 -17.696 1.00 94.00 72 LYS A O 1
ATOM 561 N N . TYR A 1 73 ? 8.675 4.538 -18.374 1.00 96.56 73 TYR A N 1
ATOM 562 C CA . TYR A 1 73 ? 9.856 4.307 -19.202 1.00 96.56 73 TYR A CA 1
ATOM 563 C C . TYR A 1 73 ? 11.026 3.762 -18.374 1.00 96.56 73 TYR A C 1
ATOM 565 O O . TYR A 1 73 ? 11.628 2.757 -18.743 1.00 96.56 73 TYR A O 1
ATOM 573 N N . LEU A 1 74 ? 11.293 4.358 -17.207 1.00 96.81 74 LEU A N 1
ATOM 574 C CA . LEU A 1 74 ? 12.336 3.877 -16.297 1.00 96.81 74 LEU A CA 1
ATOM 575 C C . LEU A 1 74 ? 12.082 2.442 -15.834 1.00 96.81 74 LEU A C 1
ATOM 577 O O . LEU A 1 74 ? 13.007 1.639 -15.828 1.00 96.81 74 LEU A O 1
ATOM 581 N N . LYS A 1 75 ? 10.832 2.108 -15.496 1.00 94.94 75 LYS A N 1
ATOM 582 C CA . LYS A 1 75 ? 10.453 0.749 -15.090 1.00 94.94 75 LYS A CA 1
ATOM 583 C C . LYS A 1 75 ? 10.576 -0.256 -16.236 1.00 94.94 75 LYS A C 1
ATOM 585 O O . LYS A 1 75 ? 11.000 -1.384 -16.021 1.00 94.94 75 LYS A O 1
ATOM 590 N N . GLN A 1 76 ? 10.169 0.134 -17.440 1.00 96.75 76 GLN A N 1
ATOM 591 C CA . GLN A 1 76 ? 10.194 -0.734 -18.616 1.00 96.75 76 GLN A CA 1
ATOM 592 C C . GLN A 1 76 ? 11.621 -1.109 -19.032 1.00 96.75 76 GLN A C 1
ATOM 594 O O . GLN A 1 76 ? 11.841 -2.208 -19.535 1.00 96.75 76 GLN A O 1
ATOM 599 N N . HIS A 1 77 ? 12.569 -0.197 -18.835 1.00 97.06 77 HIS A N 1
ATOM 600 C CA . HIS A 1 77 ? 13.956 -0.343 -19.268 1.00 97.06 77 HIS A CA 1
ATOM 601 C C . HIS A 1 77 ? 14.927 -0.541 -18.101 1.00 97.06 77 HIS A C 1
ATOM 603 O O . HIS A 1 77 ? 16.127 -0.304 -18.245 1.00 97.06 77 HIS A O 1
ATOM 609 N N . ASP A 1 78 ? 14.423 -0.963 -16.943 1.00 93.69 78 ASP A N 1
ATOM 610 C CA . ASP A 1 78 ? 15.262 -1.208 -15.780 1.00 93.69 78 ASP A CA 1
ATOM 611 C C . ASP A 1 78 ? 16.316 -2.289 -16.075 1.00 93.69 78 ASP A C 1
ATOM 613 O O . ASP A 1 78 ? 16.042 -3.297 -16.729 1.00 93.69 78 ASP A O 1
ATOM 617 N N . GLY A 1 79 ? 17.553 -2.043 -15.646 1.00 93.50 79 GLY A N 1
ATOM 618 C CA . GLY A 1 79 ? 18.695 -2.920 -15.925 1.00 93.50 79 GLY A CA 1
ATOM 619 C C . GLY A 1 79 ? 19.231 -2.910 -17.368 1.00 93.50 79 GLY A C 1
ATOM 620 O O . GLY A 1 79 ? 20.218 -3.598 -17.637 1.00 93.50 79 GLY A O 1
ATOM 621 N N . ASP A 1 80 ? 18.664 -2.133 -18.301 1.00 94.94 80 ASP A N 1
ATOM 622 C CA . ASP A 1 80 ? 19.197 -2.023 -19.668 1.00 94.94 80 ASP A CA 1
ATOM 623 C C . ASP A 1 80 ? 20.457 -1.140 -19.705 1.00 94.94 80 ASP A C 1
ATOM 625 O O . ASP A 1 80 ? 20.403 0.085 -19.858 1.00 94.94 80 ASP A O 1
ATOM 629 N N . ALA A 1 81 ? 21.623 -1.782 -19.605 1.00 94.38 81 ALA A N 1
ATOM 630 C CA . ALA A 1 81 ? 22.922 -1.112 -19.654 1.00 94.38 81 ALA A CA 1
ATOM 631 C C . ALA A 1 81 ? 23.152 -0.328 -20.961 1.00 94.38 81 ALA A C 1
ATOM 633 O O . ALA A 1 81 ? 23.869 0.673 -20.956 1.00 94.38 81 ALA A O 1
ATOM 634 N N . SER A 1 82 ? 22.519 -0.726 -22.072 1.00 93.19 82 SER A N 1
ATOM 635 C CA . SER A 1 82 ? 22.649 -0.027 -23.360 1.00 93.19 82 SER A CA 1
ATOM 636 C C . SER A 1 82 ? 21.925 1.324 -23.394 1.00 93.19 82 SER A C 1
ATOM 638 O O . SER A 1 82 ? 22.148 2.123 -24.310 1.00 93.19 82 SER A O 1
ATOM 640 N N . ARG A 1 83 ? 21.068 1.577 -22.395 1.00 96.12 83 ARG A N 1
ATOM 641 C CA . ARG A 1 83 ? 20.296 2.808 -22.197 1.00 96.12 83 ARG A CA 1
ATOM 642 C C . ARG A 1 83 ? 20.740 3.594 -20.964 1.00 96.12 83 ARG A C 1
ATOM 644 O O . ARG A 1 83 ? 20.031 4.501 -20.544 1.00 96.12 83 ARG A O 1
ATOM 651 N N . ALA A 1 84 ? 21.882 3.266 -20.356 1.00 95.62 84 ALA A N 1
ATOM 652 C CA . ALA A 1 84 ? 22.287 3.845 -19.073 1.00 95.62 84 ALA A CA 1
ATOM 653 C C . ALA A 1 84 ? 22.276 5.388 -19.065 1.00 95.62 84 ALA A C 1
ATOM 655 O O . ALA A 1 84 ? 21.778 5.990 -18.113 1.00 95.62 84 ALA A O 1
ATOM 656 N N . GLU A 1 85 ? 22.758 6.017 -20.143 1.00 95.88 85 GLU A N 1
ATOM 657 C CA . GLU A 1 85 ? 22.746 7.476 -20.320 1.00 95.88 85 GLU A CA 1
ATOM 658 C C . GLU A 1 85 ? 21.311 8.025 -20.400 1.00 95.88 85 GLU A C 1
ATOM 660 O O . GLU A 1 85 ? 20.948 8.943 -19.668 1.00 95.88 85 GLU A O 1
ATOM 665 N N . GLN A 1 86 ? 20.464 7.413 -21.227 1.00 97.44 86 GLN A N 1
ATOM 666 C CA . GLN A 1 86 ? 19.064 7.797 -21.410 1.00 97.44 86 GLN A CA 1
ATOM 667 C C . GLN A 1 86 ? 18.259 7.639 -20.116 1.00 97.44 86 GLN A C 1
ATOM 669 O O . GLN A 1 86 ? 17.479 8.513 -19.749 1.00 97.44 86 GLN A O 1
ATOM 674 N N . LEU A 1 87 ? 18.461 6.540 -19.388 1.00 97.88 87 LEU A N 1
ATOM 675 C CA . LEU A 1 87 ? 17.796 6.299 -18.109 1.00 97.88 87 LEU A CA 1
ATOM 676 C C . LEU A 1 87 ? 18.229 7.314 -17.049 1.00 97.88 87 LEU A C 1
ATOM 678 O O . LEU A 1 87 ? 17.405 7.703 -16.225 1.00 97.88 87 LEU A O 1
ATOM 682 N N . ALA A 1 88 ? 19.487 7.764 -17.067 1.00 97.94 88 ALA A N 1
ATOM 683 C CA . ALA A 1 88 ? 19.941 8.839 -16.187 1.00 97.94 88 ALA A CA 1
ATOM 684 C C . ALA A 1 88 ? 19.218 10.155 -16.505 1.00 97.94 88 ALA A C 1
ATOM 686 O O . ALA A 1 88 ? 18.599 10.728 -15.614 1.00 97.94 88 ALA A O 1
ATOM 687 N N . GLN A 1 89 ? 19.175 10.555 -17.779 1.00 98.00 89 GLN A N 1
ATOM 688 C CA . GLN A 1 89 ? 18.460 11.763 -18.206 1.00 98.00 89 GLN A CA 1
ATOM 689 C C . GLN A 1 89 ? 16.975 11.725 -17.816 1.00 98.00 89 GLN A C 1
ATOM 691 O O . GLN A 1 89 ? 16.428 12.709 -17.318 1.00 98.00 89 GLN A O 1
ATOM 696 N N . VAL A 1 90 ? 16.305 10.584 -18.015 1.00 98.31 90 VAL A N 1
ATOM 697 C CA . VAL A 1 90 ? 14.882 10.440 -17.674 1.00 98.31 90 VAL A CA 1
ATOM 698 C C . VAL A 1 90 ? 14.652 10.487 -16.161 1.00 98.31 90 VAL A C 1
ATOM 700 O O . VAL A 1 90 ? 13.655 11.068 -15.727 1.00 98.31 90 VAL A O 1
ATOM 703 N N . ARG A 1 91 ? 15.560 9.928 -15.346 1.00 97.69 91 ARG A N 1
ATOM 704 C CA . ARG A 1 91 ? 15.508 10.069 -13.879 1.00 97.69 91 ARG A CA 1
ATOM 705 C C . ARG A 1 91 ? 15.634 11.528 -13.459 1.00 97.69 91 ARG A C 1
ATOM 707 O O . ARG A 1 91 ? 14.792 11.986 -12.690 1.00 97.69 91 ARG A O 1
ATOM 714 N N . ASP A 1 92 ? 16.610 12.249 -14.001 1.00 98.06 92 ASP A N 1
ATOM 715 C CA . ASP A 1 92 ? 16.855 13.653 -13.657 1.00 98.06 92 ASP A CA 1
ATOM 716 C C . ASP A 1 92 ? 15.652 14.536 -14.011 1.00 98.06 92 ASP A C 1
ATOM 718 O O . ASP A 1 92 ? 15.222 15.373 -13.215 1.00 98.06 92 ASP A O 1
ATOM 722 N N . GLU A 1 93 ? 15.043 14.319 -15.179 1.00 97.81 93 GLU A N 1
ATOM 723 C CA . GLU A 1 93 ? 13.854 15.067 -15.586 1.00 97.81 93 GLU A CA 1
ATOM 724 C C . GLU A 1 93 ? 12.624 14.711 -14.735 1.00 97.81 93 GLU A C 1
ATOM 726 O O . GLU A 1 93 ? 11.852 15.604 -14.367 1.00 97.81 93 GLU A O 1
ATOM 731 N N . ARG A 1 94 ? 12.442 13.430 -14.375 1.00 98.06 94 ARG A N 1
ATOM 732 C CA . ARG A 1 94 ? 11.372 12.999 -13.458 1.00 98.06 94 ARG A CA 1
ATOM 733 C C . ARG A 1 94 ? 11.513 13.707 -12.115 1.00 98.06 94 ARG A C 1
ATOM 735 O O . ARG A 1 94 ? 10.547 14.306 -11.645 1.00 98.06 94 ARG A O 1
ATOM 742 N N . GLU A 1 95 ? 12.716 13.688 -11.552 1.00 96.69 95 GLU A N 1
ATOM 743 C CA . GLU A 1 95 ? 13.041 14.308 -10.269 1.00 96.69 95 GLU A CA 1
ATOM 744 C C . GLU A 1 95 ? 12.819 15.822 -10.307 1.00 96.69 95 GLU A C 1
ATOM 746 O O . GLU A 1 95 ? 12.137 16.398 -9.455 1.00 96.69 95 GLU A O 1
ATOM 751 N N . ARG A 1 96 ? 13.281 16.483 -11.374 1.00 97.62 96 ARG A N 1
ATOM 752 C CA . ARG A 1 96 ? 13.045 17.913 -11.587 1.00 97.62 96 ARG A CA 1
ATOM 753 C C . ARG A 1 96 ? 11.552 18.239 -11.567 1.00 97.62 96 ARG A C 1
ATOM 755 O O . ARG A 1 96 ? 11.153 19.196 -10.898 1.00 97.62 96 ARG A O 1
ATOM 762 N N . ARG A 1 97 ? 10.716 17.463 -12.266 1.00 97.62 97 ARG A N 1
ATOM 763 C CA . ARG A 1 97 ? 9.257 17.672 -12.293 1.00 97.62 97 ARG A CA 1
ATOM 764 C C . ARG A 1 97 ? 8.611 17.387 -10.938 1.00 97.62 97 ARG A C 1
ATOM 766 O O . ARG A 1 97 ? 7.783 18.191 -10.506 1.00 97.62 97 ARG A O 1
ATOM 773 N N . CYS A 1 98 ? 9.010 16.315 -10.257 1.00 96.50 98 CYS A N 1
ATOM 774 C CA . CYS A 1 98 ? 8.543 15.992 -8.908 1.00 96.50 98 CYS A CA 1
ATOM 775 C C . CYS A 1 98 ? 8.852 17.121 -7.917 1.00 96.50 98 CYS A C 1
ATOM 777 O O . CYS A 1 98 ? 7.933 17.625 -7.269 1.00 96.50 98 CYS A O 1
ATOM 779 N N . SER A 1 99 ? 10.070 17.671 -7.940 1.00 97.00 99 SER A N 1
ATOM 780 C CA . SER A 1 99 ? 10.471 18.779 -7.061 1.00 97.00 99 SER A CA 1
ATOM 781 C C . SER A 1 99 ? 9.598 20.038 -7.213 1.00 97.00 99 SER A C 1
ATOM 783 O O . SER A 1 99 ? 9.328 20.754 -6.243 1.00 97.00 99 SER A O 1
ATOM 785 N N . VAL A 1 100 ? 9.109 20.328 -8.426 1.00 96.50 100 VAL A N 1
ATOM 786 C CA . VAL A 1 100 ? 8.198 21.457 -8.682 1.00 96.50 100 VAL A CA 1
ATOM 787 C C . VAL A 1 100 ? 6.829 21.201 -8.050 1.00 96.50 100 VAL A C 1
ATOM 789 O O . VAL A 1 100 ? 6.235 22.113 -7.463 1.00 96.50 100 VAL A O 1
ATOM 792 N N . ILE A 1 101 ? 6.325 19.969 -8.142 1.00 95.81 101 ILE A N 1
ATOM 793 C CA . ILE A 1 101 ? 5.070 19.563 -7.502 1.00 95.81 101 ILE A CA 1
ATOM 794 C C . ILE A 1 101 ? 5.213 19.587 -5.978 1.00 95.81 101 ILE A C 1
ATOM 796 O O . ILE A 1 101 ? 4.352 20.161 -5.307 1.00 95.81 101 ILE A O 1
ATOM 800 N N . ALA A 1 102 ? 6.321 19.076 -5.443 1.00 94.81 102 ALA A N 1
ATOM 801 C CA . ALA A 1 102 ? 6.626 19.086 -4.018 1.00 94.81 102 ALA A CA 1
ATOM 802 C C . ALA A 1 102 ? 6.637 20.505 -3.447 1.00 94.81 102 ALA A C 1
ATOM 804 O O . ALA A 1 102 ? 5.951 20.775 -2.462 1.00 94.81 102 ALA A O 1
ATOM 805 N N . LYS A 1 103 ? 7.298 21.457 -4.120 1.00 97.56 103 LYS A N 1
ATOM 806 C CA . LYS A 1 103 ? 7.265 22.884 -3.742 1.00 97.56 103 LYS A CA 1
ATOM 807 C C . LYS A 1 103 ? 5.844 23.447 -3.718 1.00 97.56 103 LYS A C 1
ATOM 809 O O . LYS A 1 103 ? 5.488 24.185 -2.801 1.00 97.56 103 LYS A O 1
ATOM 814 N N . ARG A 1 104 ? 5.007 23.080 -4.695 1.00 95.69 104 ARG A N 1
ATOM 815 C CA . ARG A 1 104 ? 3.603 23.512 -4.739 1.00 95.69 104 ARG A CA 1
ATOM 816 C C . ARG A 1 104 ? 2.801 22.952 -3.567 1.00 95.69 104 ARG A C 1
ATOM 818 O O . ARG A 1 104 ? 2.005 23.692 -3.000 1.00 95.69 104 ARG A O 1
ATOM 825 N N . TYR A 1 105 ? 2.980 21.679 -3.216 1.00 95.62 105 TYR A N 1
ATOM 826 C CA . TYR A 1 105 ? 2.303 21.067 -2.069 1.00 95.62 105 TYR A CA 1
ATOM 827 C C . TYR A 1 105 ? 2.839 21.575 -0.732 1.00 95.62 105 TYR A C 1
ATOM 829 O O . TYR A 1 105 ? 2.051 21.785 0.182 1.00 95.62 105 TYR A O 1
ATOM 837 N N . ALA A 1 106 ? 4.134 21.870 -0.627 1.00 94.19 106 ALA A N 1
ATOM 838 C CA . ALA A 1 106 ? 4.732 22.439 0.578 1.00 94.19 106 ALA A CA 1
ATOM 839 C C . ALA A 1 106 ? 4.124 23.798 0.966 1.00 94.19 106 ALA A C 1
ATOM 841 O O . ALA A 1 106 ? 4.072 24.115 2.151 1.00 94.19 106 ALA A O 1
ATOM 842 N N . ALA A 1 107 ? 3.637 24.568 -0.013 1.00 95.50 107 ALA A N 1
ATOM 843 C CA . ALA A 1 107 ? 2.928 25.828 0.205 1.00 95.50 107 ALA A CA 1
ATOM 844 C C . ALA A 1 107 ? 1.430 25.655 0.538 1.00 95.50 107 ALA A C 1
ATOM 846 O O . ALA A 1 107 ? 0.737 26.644 0.775 1.00 95.50 107 ALA A O 1
ATOM 847 N N . ARG A 1 108 ? 0.895 24.426 0.521 1.00 94.00 108 ARG A N 1
ATOM 848 C CA . ARG A 1 108 ? -0.515 24.152 0.831 1.00 94.00 108 ARG A CA 1
ATOM 849 C C . ARG A 1 108 ? -0.720 23.840 2.314 1.00 94.00 108 ARG A C 1
ATOM 851 O O . ARG A 1 108 ? 0.191 23.336 2.968 1.00 94.00 108 ARG A O 1
ATOM 858 N N . PRO A 1 109 ? -1.941 24.056 2.836 1.00 96.06 109 PRO A N 1
ATOM 859 C CA . PRO A 1 109 ? -2.292 23.623 4.180 1.00 96.06 109 PRO A CA 1
ATOM 860 C C . PRO A 1 109 ? -2.088 22.114 4.375 1.00 96.06 109 PRO A C 1
ATOM 862 O O . PRO A 1 109 ? -2.499 21.305 3.541 1.00 96.06 109 PRO A O 1
ATOM 865 N N . LEU A 1 110 ? -1.499 21.739 5.511 1.00 92.81 110 LEU A N 1
ATOM 866 C CA . LEU A 1 110 ? -1.344 20.349 5.943 1.00 92.81 110 LEU A CA 1
ATOM 867 C C . LEU A 1 110 ? -2.692 19.810 6.438 1.00 92.81 110 LEU A C 1
ATOM 869 O O . LEU A 1 110 ? -3.033 19.929 7.617 1.00 92.81 110 LEU A O 1
ATOM 873 N N . THR A 1 111 ? -3.478 19.247 5.519 1.00 91.81 111 THR A N 1
ATOM 874 C CA . THR A 1 111 ? -4.789 18.646 5.800 1.00 91.81 111 THR A CA 1
ATOM 875 C C . THR A 1 111 ? -4.900 17.247 5.204 1.00 91.81 111 THR A C 1
ATOM 877 O O . THR A 1 111 ? -4.239 16.921 4.215 1.00 91.81 111 THR A O 1
ATOM 880 N N . ARG A 1 112 ? -5.814 16.438 5.755 1.00 83.88 112 ARG A N 1
ATOM 881 C CA . ARG A 1 112 ? -6.123 15.091 5.249 1.00 83.88 112 ARG A CA 1
ATOM 882 C C . ARG A 1 112 ? -6.485 15.095 3.763 1.00 83.88 112 ARG A C 1
ATOM 884 O O . ARG A 1 112 ? -6.080 14.202 3.027 1.00 83.88 112 ARG A O 1
ATOM 891 N N . GLU A 1 113 ? -7.236 16.103 3.323 1.00 85.50 113 GLU A N 1
ATOM 892 C CA . GLU A 1 113 ? -7.641 16.243 1.924 1.00 85.50 113 GLU A CA 1
ATOM 893 C C . GLU A 1 113 ? -6.436 16.502 1.011 1.00 85.50 113 GLU A C 1
ATOM 895 O O . GLU A 1 113 ? -6.337 15.899 -0.057 1.00 85.50 113 GLU A O 1
ATOM 900 N N . GLN A 1 114 ? -5.491 17.355 1.427 1.00 89.50 114 GLN A N 1
ATOM 901 C CA . GLN A 1 114 ? -4.291 17.613 0.629 1.00 89.50 114 GLN A CA 1
ATOM 902 C C . GLN A 1 114 ? -3.385 16.384 0.558 1.00 89.50 114 GLN A C 1
ATOM 904 O O . GLN A 1 114 ? -2.869 16.102 -0.520 1.00 89.50 114 GLN A O 1
ATOM 909 N N . VAL A 1 115 ? -3.261 15.607 1.641 1.00 80.75 115 VAL A N 1
ATOM 910 C CA . VAL A 1 115 ? -2.542 14.320 1.622 1.00 80.75 115 VAL A CA 1
ATOM 911 C C . VAL A 1 115 ? -3.196 13.349 0.634 1.00 80.75 115 VAL A C 1
ATOM 913 O O . VAL A 1 115 ? -2.513 12.788 -0.222 1.00 80.75 115 VAL A O 1
ATOM 916 N N . ALA A 1 116 ? -4.524 13.192 0.685 1.00 71.88 116 ALA A N 1
ATOM 917 C CA . ALA A 1 116 ? -5.256 12.313 -0.230 1.00 71.88 116 ALA A CA 1
ATOM 918 C C . ALA A 1 116 ? -5.108 12.747 -1.697 1.00 71.88 116 ALA A C 1
ATOM 920 O O . ALA A 1 116 ? -4.870 11.915 -2.572 1.00 71.88 116 ALA A O 1
ATOM 921 N N . ARG A 1 117 ? -5.194 14.055 -1.967 1.00 79.44 117 ARG A N 1
ATOM 922 C CA . ARG A 1 117 ? -5.016 14.620 -3.310 1.00 79.44 117 ARG A CA 1
ATOM 923 C C . ARG A 1 117 ? -3.592 14.431 -3.827 1.00 79.44 117 ARG A C 1
ATOM 925 O O . ARG A 1 117 ? -3.417 14.156 -5.014 1.00 79.44 117 ARG A O 1
ATOM 932 N N . TYR A 1 118 ? -2.589 14.569 -2.958 1.00 87.81 118 TYR A N 1
ATOM 933 C CA . TYR A 1 118 ? -1.199 14.360 -3.344 1.00 87.81 118 TYR A CA 1
ATOM 934 C C . TYR A 1 118 ? -0.959 12.892 -3.717 1.00 87.81 118 TYR A C 1
ATOM 936 O O . TYR A 1 118 ? -0.481 12.614 -4.818 1.00 87.81 118 TYR A O 1
ATOM 944 N N . ARG A 1 119 ? -1.415 11.961 -2.867 1.00 86.62 119 ARG A N 1
ATOM 945 C CA . ARG A 1 119 ? -1.343 10.514 -3.121 1.00 86.62 119 ARG A CA 1
ATOM 946 C C . ARG A 1 119 ? -2.030 10.121 -4.431 1.00 86.62 119 ARG A C 1
ATOM 948 O O . ARG A 1 119 ? -1.412 9.518 -5.301 1.00 86.62 119 ARG A O 1
ATOM 955 N N . ALA A 1 120 ? -3.275 10.552 -4.630 1.00 72.06 120 ALA A N 1
ATOM 956 C CA . ALA A 1 120 ? -4.042 10.206 -5.828 1.00 72.06 120 ALA A CA 1
ATOM 957 C C . ALA A 1 120 ? -3.390 10.680 -7.140 1.00 72.06 120 ALA A C 1
ATOM 959 O O . ALA A 1 120 ? -3.537 10.020 -8.164 1.00 72.06 120 ALA A O 1
ATOM 960 N N . GLY A 1 121 ? -2.699 11.824 -7.122 1.00 78.44 121 GLY A N 1
ATOM 961 C CA . GLY A 1 121 ? -2.107 12.402 -8.329 1.00 78.44 121 GLY A CA 1
ATOM 962 C C . GLY A 1 121 ? -0.672 11.966 -8.616 1.00 78.44 121 GLY A C 1
ATOM 963 O O . GLY A 1 121 ? -0.270 11.989 -9.774 1.00 78.44 121 GLY A O 1
ATOM 964 N N . TYR A 1 122 ? 0.111 11.628 -7.585 1.00 88.06 122 TYR A N 1
ATOM 965 C CA . TYR A 1 122 ? 1.570 11.560 -7.719 1.00 88.06 122 TYR A CA 1
ATOM 966 C C . TYR A 1 122 ? 2.228 10.356 -7.033 1.00 88.06 122 TYR A C 1
ATOM 968 O O . TYR A 1 122 ? 3.436 10.201 -7.177 1.00 88.06 122 TYR A O 1
ATOM 976 N N . SER A 1 123 ? 1.484 9.465 -6.359 1.00 85.12 123 SER A N 1
ATOM 977 C CA . SER A 1 123 ? 2.070 8.290 -5.681 1.00 85.12 123 SER A CA 1
ATOM 978 C C . SER A 1 123 ? 2.868 7.367 -6.604 1.00 85.12 123 SER A C 1
ATOM 980 O O . SER A 1 123 ? 3.817 6.743 -6.150 1.00 85.12 123 SER A O 1
ATOM 982 N N . LEU A 1 124 ? 2.507 7.275 -7.888 1.00 84.38 124 LEU A N 1
ATOM 983 C CA . LEU A 1 124 ? 3.267 6.471 -8.847 1.00 84.38 124 LEU A CA 1
ATOM 984 C C . LEU A 1 124 ? 4.631 7.099 -9.160 1.00 84.38 124 LEU A C 1
ATOM 986 O O . LEU A 1 124 ? 5.625 6.390 -9.272 1.00 84.38 124 LEU A O 1
ATOM 990 N N . SER A 1 125 ? 4.657 8.416 -9.354 1.00 87.25 125 SER A N 1
ATOM 991 C CA . SER A 1 125 ? 5.776 9.106 -9.999 1.00 87.25 125 SER A CA 1
ATOM 992 C C . SER A 1 125 ? 6.704 9.840 -9.041 1.00 87.25 125 SER A C 1
ATOM 994 O O . SER A 1 125 ? 7.893 9.943 -9.328 1.00 87.25 125 SER A O 1
ATOM 996 N N . CYS A 1 126 ? 6.175 10.321 -7.915 1.00 93.62 126 CYS A N 1
ATOM 997 C CA . CYS A 1 126 ? 6.899 11.075 -6.891 1.00 93.62 126 CYS A CA 1
ATOM 998 C C . CYS A 1 126 ? 6.613 10.501 -5.483 1.00 93.62 126 CYS A C 1
ATOM 1000 O O . CYS A 1 126 ? 6.130 11.231 -4.614 1.00 93.62 126 CYS A O 1
ATOM 1002 N N . PRO A 1 127 ? 6.817 9.188 -5.250 1.00 85.50 127 PRO A N 1
ATOM 1003 C CA . PRO A 1 127 ? 6.409 8.535 -4.003 1.00 85.50 127 PRO A CA 1
ATOM 1004 C C . PRO A 1 127 ? 7.082 9.136 -2.761 1.00 85.50 127 PRO A C 1
ATOM 1006 O O . PRO A 1 127 ? 6.416 9.329 -1.747 1.00 85.50 127 PRO A O 1
ATOM 1009 N N . GLU A 1 128 ? 8.363 9.498 -2.857 1.00 86.25 128 GLU A N 1
ATOM 1010 C CA . GLU A 1 128 ? 9.138 10.062 -1.745 1.00 86.25 128 GLU A CA 1
ATOM 1011 C C . GLU A 1 128 ? 8.588 11.422 -1.290 1.00 86.25 128 GLU A C 1
ATOM 1013 O O . GLU A 1 128 ? 8.316 11.622 -0.107 1.00 86.25 128 GLU A O 1
ATOM 1018 N N . ASP A 1 129 ? 8.328 12.338 -2.230 1.00 90.19 129 ASP A N 1
ATOM 1019 C CA . ASP A 1 129 ? 7.759 13.655 -1.921 1.00 90.19 129 ASP A CA 1
ATOM 1020 C C . ASP A 1 129 ? 6.343 13.564 -1.334 1.00 90.19 129 ASP A C 1
ATOM 1022 O O . ASP A 1 129 ? 5.963 14.345 -0.452 1.00 90.19 129 ASP A O 1
ATOM 1026 N N . VAL A 1 130 ? 5.535 12.637 -1.858 1.00 81.56 130 VAL A N 1
ATOM 1027 C CA . VAL A 1 130 ? 4.168 12.387 -1.387 1.00 81.56 130 VAL A CA 1
ATOM 1028 C C . VAL A 1 130 ? 4.194 11.914 0.062 1.00 81.56 130 VAL A C 1
ATOM 1030 O O . VAL A 1 130 ? 3.424 12.418 0.885 1.00 81.56 130 VAL A O 1
ATOM 1033 N N . GLU A 1 131 ? 5.082 10.976 0.382 1.00 83.00 131 GLU A N 1
ATOM 1034 C CA . GLU A 1 131 ? 5.167 10.412 1.723 1.00 83.00 131 GLU A CA 1
ATOM 1035 C C . GLU A 1 131 ? 5.792 11.397 2.714 1.00 83.00 131 GLU A C 1
ATOM 1037 O O . GLU A 1 131 ? 5.269 11.573 3.813 1.00 83.00 131 GLU A O 1
ATOM 1042 N N . ALA A 1 132 ? 6.797 12.173 2.298 1.00 86.62 132 ALA A N 1
ATOM 1043 C CA . ALA A 1 132 ? 7.337 13.264 3.108 1.00 86.62 132 ALA A CA 1
ATOM 1044 C C . ALA A 1 132 ? 6.256 14.292 3.498 1.00 86.62 132 ALA A C 1
ATOM 1046 O O . ALA A 1 132 ? 6.230 14.790 4.627 1.00 86.62 132 ALA A O 1
ATOM 1047 N N . PHE A 1 133 ? 5.326 14.611 2.591 1.00 89.75 133 PHE A N 1
ATOM 1048 C CA . PHE A 1 133 ? 4.189 15.478 2.912 1.00 89.75 133 PHE A CA 1
ATOM 1049 C C . PHE A 1 133 ? 3.190 14.809 3.870 1.00 89.75 133 PHE A C 1
ATOM 1051 O O . PHE A 1 133 ? 2.669 15.476 4.769 1.00 89.75 133 PHE A O 1
ATOM 1058 N N . ALA A 1 134 ? 2.925 13.511 3.700 1.00 84.19 134 ALA A N 1
ATOM 1059 C CA . ALA A 1 134 ? 2.036 12.754 4.579 1.00 84.19 134 ALA A CA 1
ATOM 1060 C C . ALA A 1 134 ? 2.576 12.668 6.015 1.00 84.19 134 ALA A C 1
ATOM 1062 O O . ALA A 1 134 ? 1.838 12.967 6.954 1.00 84.19 134 ALA A O 1
ATOM 1063 N N . LEU A 1 135 ? 3.870 12.391 6.182 1.00 87.00 135 LEU A N 1
ATOM 1064 C CA . LEU A 1 135 ? 4.536 12.349 7.487 1.00 87.00 135 LEU A CA 1
ATOM 1065 C C . LEU A 1 135 ? 4.452 13.693 8.219 1.00 87.00 135 LEU A C 1
ATOM 1067 O O . LEU A 1 135 ? 4.113 13.740 9.400 1.00 87.00 135 LEU A O 1
ATOM 1071 N N . ARG A 1 136 ? 4.662 14.811 7.510 1.00 93.06 136 ARG A N 1
ATOM 1072 C CA . ARG A 1 136 ? 4.483 16.159 8.086 1.00 93.06 136 ARG A CA 1
ATOM 1073 C C . ARG A 1 136 ? 3.055 16.397 8.580 1.00 93.06 136 ARG A C 1
ATOM 1075 O O . ARG A 1 136 ? 2.851 17.103 9.566 1.00 93.06 136 ARG A O 1
ATOM 1082 N N . TYR A 1 137 ? 2.055 15.849 7.888 1.00 91.81 137 TYR A N 1
ATOM 1083 C CA . TYR A 1 137 ? 0.660 15.947 8.317 1.00 91.81 137 TYR A CA 1
ATOM 1084 C C . TYR A 1 137 ? 0.395 15.105 9.571 1.00 91.81 137 TYR A C 1
ATOM 1086 O O . TYR A 1 137 ? -0.277 15.579 10.489 1.00 91.81 137 TYR A O 1
ATOM 1094 N N . GLU A 1 138 ? 0.933 13.890 9.636 1.00 81.94 138 GLU A N 1
ATOM 1095 C CA . GLU A 1 138 ? 0.802 13.009 10.800 1.00 81.94 138 GLU A CA 1
ATOM 1096 C C . GLU A 1 138 ? 1.492 13.589 12.036 1.00 81.94 138 GLU A C 1
ATOM 1098 O O . GLU A 1 138 ? 0.910 13.599 13.123 1.00 81.94 138 GLU A O 1
ATOM 1103 N N . GLU A 1 139 ? 2.683 14.165 11.870 1.00 91.25 139 GLU A N 1
ATOM 1104 C CA . GLU A 1 139 ? 3.386 14.855 12.946 1.00 91.25 139 GLU A CA 1
ATOM 1105 C C . GLU A 1 139 ? 2.572 16.037 13.480 1.00 91.25 139 GLU A C 1
ATOM 1107 O O . GLU A 1 139 ? 2.374 16.140 14.693 1.00 91.25 139 GLU A O 1
ATOM 1112 N N . LYS A 1 140 ? 2.030 16.872 12.584 1.00 93.75 140 LYS A N 1
ATOM 1113 C CA . LYS A 1 140 ? 1.143 17.979 12.960 1.00 93.75 140 LYS A CA 1
ATOM 1114 C C . LYS A 1 140 ? -0.071 17.478 13.745 1.00 93.75 140 LYS A C 1
ATOM 1116 O O . LYS A 1 140 ? -0.401 18.027 14.789 1.00 93.75 140 LYS A O 1
ATOM 1121 N N . ARG A 1 141 ? -0.723 16.410 13.274 1.00 91.88 141 ARG A N 1
ATOM 1122 C CA . ARG A 1 141 ? -1.884 15.804 13.949 1.00 91.88 141 ARG A CA 1
ATOM 1123 C C . ARG A 1 141 ? -1.546 15.299 15.344 1.00 91.88 141 ARG A C 1
ATOM 1125 O O . ARG A 1 141 ? -2.342 15.475 16.261 1.00 91.88 141 ARG A O 1
ATOM 1132 N N . ARG A 1 142 ? -0.380 14.678 15.503 1.00 88.69 142 ARG A N 1
ATOM 1133 C CA . ARG A 1 142 ? 0.107 14.193 16.796 1.00 88.69 142 ARG A CA 1
ATOM 1134 C C . ARG A 1 142 ? 0.404 15.349 17.752 1.00 88.69 142 ARG A C 1
ATOM 1136 O O . ARG A 1 142 ? 0.089 15.241 18.931 1.00 88.69 142 ARG A O 1
ATOM 1143 N N . GLN A 1 143 ? 0.996 16.437 17.258 1.00 92.69 143 GLN A N 1
ATOM 1144 C CA . GLN A 1 143 ? 1.227 17.653 18.046 1.00 92.69 143 GLN A CA 1
ATOM 1145 C C . GLN A 1 143 ? -0.102 18.245 18.530 1.00 92.69 143 GLN A C 1
ATOM 1147 O O . GLN A 1 143 ? -0.283 18.385 19.734 1.00 92.69 143 GLN A O 1
ATOM 1152 N N . GLU A 1 144 ? -1.068 18.438 17.626 1.00 90.50 144 GLU A N 1
ATOM 1153 C CA . GLU A 1 144 ? -2.419 18.915 17.964 1.00 90.50 144 GLU A CA 1
ATOM 1154 C C . GLU A 1 144 ? -3.103 18.018 19.018 1.00 90.50 144 GLU A C 1
ATOM 1156 O O . GLU A 1 144 ? -3.711 18.505 19.965 1.00 90.50 144 GLU A O 1
ATOM 1161 N N . GLN A 1 145 ? -2.992 16.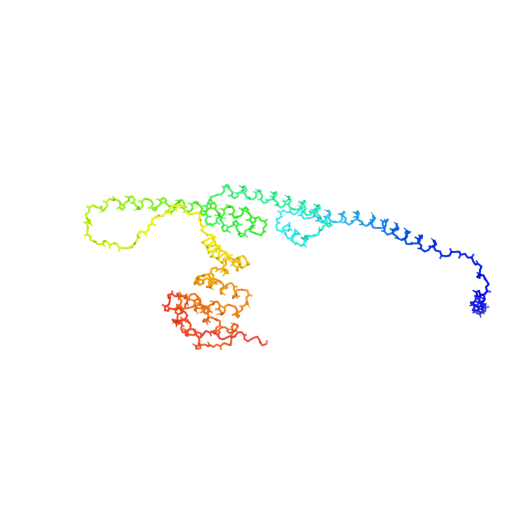690 18.895 1.00 84.94 145 GLN A N 1
ATOM 1162 C CA . GLN A 1 145 ? -3.560 15.749 19.873 1.00 84.94 145 GLN A CA 1
ATOM 1163 C C . GLN A 1 145 ? -2.863 15.801 21.235 1.00 84.94 145 GLN A C 1
ATOM 1165 O O . GLN A 1 145 ? -3.515 15.650 22.266 1.00 84.94 145 GLN A O 1
ATOM 1170 N N . ASN A 1 146 ? -1.544 15.987 21.250 1.00 88.62 146 ASN A N 1
ATOM 1171 C CA . ASN A 1 146 ? -0.794 16.134 22.490 1.00 88.62 146 ASN A CA 1
ATOM 1172 C C . ASN A 1 146 ? -1.152 17.434 23.207 1.00 88.62 146 ASN A C 1
ATOM 1174 O O . ASN A 1 146 ? -1.304 17.402 24.421 1.00 88.62 146 ASN A O 1
ATOM 1178 N N . GLU A 1 147 ? -1.325 18.534 22.477 1.00 91.56 147 GLU A N 1
ATOM 1179 C CA . GLU A 1 147 ? -1.780 19.811 23.038 1.00 91.56 147 GLU A CA 1
ATOM 1180 C C . GLU A 1 147 ? -3.167 19.676 23.680 1.00 91.56 147 GLU A C 1
ATOM 1182 O O . GLU A 1 147 ? -3.348 20.090 24.821 1.00 91.56 147 GLU A O 1
ATOM 1187 N N . VAL A 1 148 ? -4.116 19.009 23.008 1.00 87.31 148 VAL A N 1
ATOM 1188 C CA . VAL A 1 148 ? -5.448 18.722 23.575 1.00 87.31 148 VAL A CA 1
ATOM 1189 C C . VAL A 1 148 ? -5.344 17.863 24.834 1.00 87.31 148 VAL A C 1
ATOM 1191 O O . VAL A 1 148 ? -5.933 18.196 25.854 1.00 87.31 148 VAL A O 1
ATOM 1194 N N . ARG A 1 149 ? -4.553 16.785 24.796 1.00 86.19 149 ARG A N 1
ATOM 1195 C CA . ARG A 1 149 ? -4.363 15.894 25.949 1.00 86.19 149 ARG A CA 1
ATOM 1196 C C . ARG A 1 149 ? -3.723 16.607 27.144 1.00 86.19 149 ARG A C 1
ATOM 1198 O O . ARG A 1 149 ? -4.057 16.288 28.279 1.00 86.19 149 ARG A O 1
ATOM 1205 N N . LEU A 1 150 ? -2.784 17.523 26.900 1.00 86.00 150 LEU A N 1
ATOM 1206 C CA . LEU A 1 150 ? -2.169 18.336 27.951 1.00 86.00 150 LEU A CA 1
ATOM 1207 C C . LEU A 1 150 ? -3.189 19.309 28.552 1.00 86.00 150 LEU A C 1
ATOM 1209 O O . LEU A 1 150 ? -3.299 19.365 29.770 1.00 86.00 150 LEU A O 1
ATOM 1213 N N . ALA A 1 151 ? -3.997 19.972 27.721 1.00 82.88 151 ALA A N 1
ATOM 1214 C CA . ALA A 1 151 ? -5.072 20.842 28.194 1.00 82.88 151 ALA A CA 1
ATOM 1215 C C . ALA A 1 151 ? -6.130 20.077 29.020 1.00 82.88 151 ALA A C 1
ATOM 1217 O O . ALA A 1 151 ? -6.557 20.552 30.065 1.00 82.88 151 ALA A O 1
ATOM 1218 N N . GLU A 1 152 ? -6.510 18.864 28.604 1.00 78.50 152 GLU A N 1
ATOM 1219 C CA . GLU A 1 152 ? -7.431 17.994 29.358 1.00 78.50 152 GLU A CA 1
ATOM 1220 C C . GLU A 1 152 ? -6.836 17.494 30.686 1.00 78.50 152 GLU A C 1
ATOM 1222 O O . GLU A 1 152 ? -7.573 17.218 31.631 1.00 78.50 152 GLU A O 1
ATOM 1227 N N . ALA A 1 153 ? -5.512 17.336 30.768 1.00 73.06 153 ALA A N 1
ATOM 1228 C CA . ALA A 1 153 ? -4.827 16.949 32.000 1.00 73.06 153 ALA A CA 1
ATOM 1229 C C . ALA A 1 153 ? -4.692 18.126 32.980 1.00 73.06 153 ALA A C 1
ATOM 1231 O O . ALA A 1 153 ? -4.783 17.917 34.186 1.00 73.06 153 ALA A O 1
ATOM 1232 N N . GLU A 1 154 ? -4.508 19.348 32.473 1.00 74.94 154 GLU A N 1
ATOM 1233 C CA . GLU A 1 154 ? -4.516 20.576 33.278 1.00 74.94 154 GLU A CA 1
ATOM 1234 C C . GLU A 1 154 ? -5.910 20.873 33.852 1.00 74.94 154 GLU A C 1
ATOM 1236 O O . GLU A 1 154 ? -6.011 21.257 35.013 1.00 74.94 154 GLU A O 1
ATOM 1241 N N . ASP A 1 155 ? -6.975 20.622 33.083 1.00 67.75 155 ASP A N 1
ATOM 1242 C CA . ASP A 1 155 ? -8.370 20.771 33.531 1.00 67.75 155 ASP A CA 1
ATOM 1243 C C . ASP A 1 155 ? -8.732 19.756 34.634 1.00 67.75 155 ASP A C 1
ATOM 1245 O O . ASP A 1 155 ? -9.322 20.107 35.653 1.00 67.75 155 ASP A O 1
ATOM 1249 N N . LYS A 1 156 ? -8.273 18.503 34.500 1.00 59.28 156 LYS A N 1
ATOM 1250 C CA . LYS A 1 156 ? -8.450 17.453 35.524 1.00 59.28 156 LYS A CA 1
ATOM 1251 C C . LYS A 1 156 ? -7.585 17.644 36.771 1.00 59.28 156 LYS A C 1
ATOM 1253 O O . LYS A 1 156 ? -7.922 17.126 37.828 1.00 59.28 156 LYS A O 1
ATOM 1258 N N . GLY A 1 157 ? -6.496 18.407 36.677 1.00 51.41 157 GLY A N 1
ATOM 1259 C CA . GLY A 1 157 ? -5.639 18.755 37.814 1.00 51.41 157 GLY A CA 1
ATOM 1260 C C . GLY A 1 157 ? -6.280 19.711 38.829 1.00 51.41 157 GLY A C 1
ATOM 1261 O O . GLY A 1 157 ? -5.630 20.052 39.814 1.00 51.41 157 GLY A O 1
ATOM 1262 N N . ALA A 1 158 ? -7.523 20.151 38.599 1.00 49.31 158 ALA A N 1
ATOM 1263 C CA . ALA A 1 158 ? -8.280 21.014 39.503 1.00 49.31 158 ALA A CA 1
ATOM 1264 C C . ALA A 1 158 ? -9.375 20.287 40.315 1.00 49.31 158 ALA A C 1
ATOM 1266 O O . ALA A 1 158 ? -9.969 20.921 41.186 1.00 49.31 158 ALA A O 1
ATOM 1267 N N . GLU A 1 159 ? -9.643 18.995 40.069 1.00 44.97 159 GLU A N 1
ATOM 1268 C CA . GLU A 1 159 ? -10.737 18.258 40.739 1.00 44.97 159 GLU A CA 1
ATOM 1269 C C . GLU A 1 159 ? -10.284 17.185 41.751 1.00 44.97 159 GLU A C 1
ATOM 1271 O O . GLU A 1 159 ? -11.102 16.740 42.552 1.00 44.97 159 GLU A O 1
ATOM 1276 N N . ASP A 1 160 ? -8.994 16.837 41.822 1.00 40.06 160 ASP A N 1
ATOM 1277 C CA . ASP A 1 160 ? -8.509 15.754 42.693 1.00 40.06 160 ASP A CA 1
ATOM 1278 C C . ASP A 1 160 ? -7.672 16.276 43.882 1.00 40.06 160 ASP A C 1
ATOM 1280 O O . ASP A 1 160 ? -6.446 16.149 43.907 1.00 40.06 160 ASP A O 1
ATOM 1284 N N . GLU A 1 161 ? -8.331 16.843 44.902 1.00 41.12 161 GLU A N 1
ATOM 1285 C CA . GLU A 1 161 ? -7.735 17.044 46.243 1.00 41.12 161 GLU A CA 1
ATOM 1286 C C . GLU A 1 161 ? -8.540 16.391 47.390 1.00 41.12 161 GLU A C 1
ATOM 1288 O O . GLU A 1 161 ? -8.268 16.643 48.562 1.00 41.12 161 GLU A O 1
ATOM 1293 N N . GLU A 1 162 ? -9.487 15.491 47.100 1.00 42.75 162 GLU A N 1
ATOM 1294 C CA . GLU A 1 162 ? -10.221 14.756 48.143 1.00 42.75 162 GLU A CA 1
ATOM 1295 C C . GLU A 1 162 ? -10.489 13.298 47.735 1.00 42.75 162 GLU A C 1
ATOM 1297 O O . GLU A 1 162 ? -11.515 12.977 47.153 1.00 42.75 162 GLU A O 1
ATOM 1302 N N . ASP A 1 163 ? -9.498 12.433 47.980 1.00 33.84 163 ASP A N 1
ATOM 1303 C CA . ASP A 1 163 ? -9.635 11.074 48.546 1.00 33.84 163 ASP A CA 1
ATOM 1304 C C . ASP A 1 163 ? -8.443 10.184 48.153 1.00 33.84 163 ASP A C 1
ATOM 1306 O O . ASP A 1 163 ? -8.499 9.281 47.316 1.00 33.84 163 ASP A O 1
ATOM 1310 N N . LEU A 1 164 ? -7.325 10.410 48.842 1.00 35.78 164 LEU A N 1
ATOM 1311 C CA . LEU A 1 164 ? -6.280 9.406 48.997 1.00 35.78 164 LEU A CA 1
ATOM 1312 C C . LEU A 1 164 ? -6.652 8.485 50.164 1.00 35.78 164 LEU A C 1
ATOM 1314 O O . LEU A 1 164 ? -6.552 8.897 51.317 1.00 35.78 164 LEU A O 1
ATOM 1318 N N . ALA A 1 165 ? -7.020 7.236 49.866 1.00 35.38 165 ALA A N 1
ATOM 1319 C CA . ALA A 1 165 ? -6.439 6.024 50.466 1.00 35.38 165 ALA A CA 1
ATOM 1320 C C . ALA A 1 165 ? -7.362 4.806 50.296 1.00 35.38 165 ALA A C 1
ATOM 1322 O O . ALA A 1 165 ? -8.377 4.699 50.987 1.00 35.38 165 ALA A O 1
ATOM 1323 N N . LYS A 1 166 ? -6.927 3.825 49.489 1.00 34.03 166 LYS A N 1
ATOM 1324 C CA . LYS A 1 166 ? -6.661 2.442 49.942 1.00 34.03 166 LYS A CA 1
ATOM 1325 C C . LYS A 1 166 ? -6.182 1.528 48.802 1.00 34.03 166 LYS A C 1
ATOM 1327 O O . LYS A 1 166 ? -6.857 1.374 47.794 1.00 34.03 166 LYS A O 1
ATOM 1332 N N . GLU A 1 167 ? -5.050 0.886 49.098 1.00 31.70 167 GLU A N 1
ATOM 1333 C CA . GLU A 1 167 ? -4.619 -0.464 48.685 1.00 31.70 167 GLU A CA 1
ATOM 1334 C C . GLU A 1 167 ? -3.905 -0.656 47.330 1.00 31.70 167 GLU A C 1
ATOM 1336 O O . GLU A 1 167 ? -4.464 -1.080 46.326 1.00 31.70 167 GLU A O 1
ATOM 1341 N N . ASP A 1 168 ? -2.605 -0.343 47.372 1.00 27.47 168 ASP A N 1
ATOM 1342 C CA . ASP A 1 168 ? -1.439 -1.220 47.145 1.00 27.47 168 ASP A CA 1
ATOM 1343 C C . ASP A 1 168 ? -1.444 -2.356 46.088 1.00 27.47 168 ASP A C 1
ATOM 1345 O O . ASP A 1 168 ? -2.088 -3.393 46.215 1.00 27.47 168 ASP A O 1
ATOM 1349 N N . MET A 1 169 ? -0.470 -2.194 45.178 1.00 27.75 169 MET A N 1
ATOM 1350 C CA . MET A 1 169 ? 0.599 -3.142 44.800 1.00 27.75 169 MET A CA 1
ATOM 1351 C C . MET A 1 169 ? 0.307 -4.381 43.933 1.00 27.75 169 MET A C 1
ATOM 1353 O O . MET A 1 169 ? 0.076 -5.481 44.425 1.00 27.75 169 MET A O 1
ATOM 1357 N N . ALA A 1 170 ? 0.595 -4.229 42.633 1.00 24.11 170 ALA A N 1
ATOM 1358 C CA . ALA A 1 170 ? 1.631 -4.969 41.881 1.00 24.11 170 ALA A CA 1
ATOM 1359 C C . ALA A 1 170 ? 1.760 -4.307 40.485 1.00 24.11 170 ALA A C 1
ATOM 1361 O O . ALA A 1 170 ? 0.748 -4.080 39.838 1.00 24.11 170 ALA A O 1
ATOM 1362 N N . ALA A 1 171 ? 2.904 -3.937 39.913 1.00 25.95 171 ALA A N 1
ATOM 1363 C CA . ALA A 1 171 ? 4.301 -4.188 40.214 1.00 25.95 171 ALA A CA 1
ATOM 1364 C C . ALA A 1 171 ? 5.168 -3.057 39.609 1.00 25.95 171 ALA A C 1
ATOM 1366 O O . ALA A 1 171 ? 4.825 -2.473 38.580 1.00 25.95 171 ALA A O 1
ATOM 1367 N N . GLU A 1 172 ? 6.298 -2.786 40.264 1.00 26.34 172 GLU A N 1
ATOM 1368 C CA . GLU A 1 172 ? 7.469 -2.059 39.752 1.00 26.34 172 GLU A CA 1
ATOM 1369 C C . GLU A 1 172 ? 8.000 -2.721 38.453 1.00 26.34 172 GLU A C 1
ATOM 1371 O O . GLU A 1 172 ? 7.771 -3.903 38.221 1.00 26.34 172 GLU A O 1
ATOM 1376 N N . SER A 1 173 ? 8.754 -2.087 37.556 1.00 28.11 173 SER A N 1
ATOM 1377 C CA . SER A 1 173 ? 9.604 -0.911 37.686 1.00 28.11 173 SER A CA 1
ATOM 1378 C C . SER A 1 173 ? 9.777 -0.209 36.333 1.00 28.11 173 SER A C 1
ATOM 1380 O O . SER A 1 173 ? 9.665 -0.794 35.255 1.00 28.11 173 SER A O 1
ATOM 1382 N N . ALA A 1 174 ? 10.068 1.083 36.421 1.00 33.34 174 ALA A N 1
ATOM 1383 C CA . ALA A 1 174 ? 10.403 1.965 35.321 1.00 33.34 174 ALA A CA 1
ATOM 1384 C C . ALA A 1 174 ? 11.761 1.637 34.679 1.00 33.34 174 ALA A C 1
ATOM 1386 O O . ALA A 1 174 ? 12.721 1.351 35.390 1.00 33.34 174 ALA A O 1
ATOM 1387 N N . ALA A 1 175 ? 11.880 1.852 33.365 1.00 25.16 175 ALA A N 1
ATOM 1388 C CA . ALA A 1 175 ? 13.100 2.401 32.773 1.00 25.16 175 ALA A CA 1
ATOM 1389 C C . ALA A 1 175 ? 12.872 2.926 31.345 1.00 25.16 175 ALA A C 1
ATOM 1391 O O . ALA A 1 175 ? 12.497 2.175 30.453 1.00 25.16 175 ALA A O 1
ATOM 1392 N N . ALA A 1 176 ? 13.245 4.196 31.168 1.00 26.39 176 ALA A N 1
ATOM 1393 C CA . ALA A 1 176 ? 13.912 4.760 29.995 1.00 26.39 176 ALA A CA 1
ATOM 1394 C C . ALA A 1 176 ? 13.141 4.877 28.666 1.00 26.39 176 ALA A C 1
ATOM 1396 O O . ALA A 1 176 ? 12.472 3.965 28.191 1.00 26.39 176 ALA A O 1
ATOM 1397 N N . GLY A 1 177 ? 13.320 6.036 28.020 1.00 42.59 177 GLY A N 1
ATOM 1398 C CA . GLY A 1 177 ? 12.925 6.263 26.635 1.00 42.59 177 GLY A CA 1
ATOM 1399 C C . GLY A 1 177 ? 13.407 5.119 25.751 1.00 42.59 177 GLY A C 1
ATOM 1400 O O . GLY A 1 177 ? 14.604 4.858 25.646 1.00 42.59 177 GLY A O 1
ATOM 1401 N N . SER A 1 178 ? 12.457 4.416 25.149 1.00 36.06 178 SER A N 1
ATOM 1402 C CA . SER A 1 178 ? 12.732 3.300 24.263 1.00 36.06 178 SER A CA 1
ATOM 1403 C C . SER A 1 178 ? 12.564 3.771 22.828 1.00 36.06 178 SER A C 1
ATOM 1405 O O . SER A 1 178 ? 11.500 4.217 22.402 1.00 36.06 178 SER A O 1
ATOM 1407 N N . VAL A 1 179 ? 13.655 3.666 22.073 1.00 34.56 179 VAL A N 1
ATOM 1408 C CA . VAL A 1 179 ? 13.599 3.470 20.623 1.00 34.56 179 VAL A CA 1
ATOM 1409 C C . VAL A 1 179 ? 12.543 2.383 20.364 1.00 34.56 179 VAL A C 1
ATO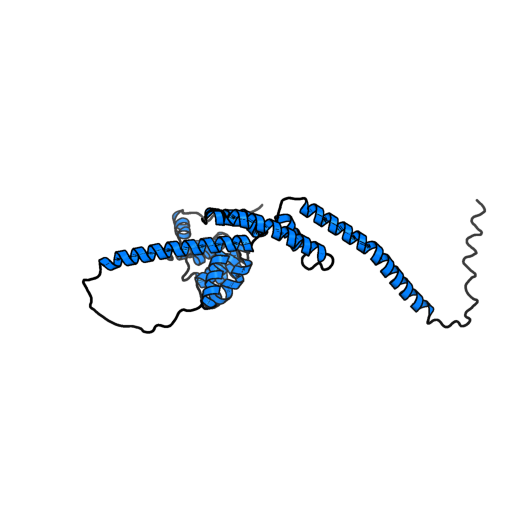M 1411 O O . VAL A 1 179 ? 12.586 1.372 21.076 1.00 34.56 179 VAL A O 1
ATOM 1414 N N . PRO A 1 180 ? 11.593 2.558 19.422 1.00 42.03 180 PRO A N 1
ATOM 1415 C CA . PRO A 1 180 ? 10.638 1.504 19.105 1.00 42.03 180 PRO A CA 1
ATOM 1416 C C . PRO A 1 180 ? 11.419 0.215 18.850 1.00 42.03 180 PRO A C 1
ATOM 1418 O O . PRO A 1 180 ? 12.338 0.199 18.030 1.00 42.03 180 PRO A O 1
ATOM 1421 N N . SER A 1 181 ? 11.119 -0.854 19.593 1.00 51.34 181 SER A N 1
ATOM 1422 C CA . SER A 1 181 ? 11.717 -2.154 19.292 1.00 51.34 181 SER A CA 1
ATOM 1423 C C . SER A 1 181 ? 11.359 -2.505 17.848 1.00 51.34 181 SER A C 1
ATOM 1425 O O . SER A 1 181 ? 10.263 -2.161 17.398 1.00 51.34 181 SER A O 1
ATOM 1427 N N . ALA A 1 182 ? 12.248 -3.177 17.114 1.00 55.66 182 ALA A N 1
ATOM 1428 C CA . ALA A 1 182 ? 11.985 -3.561 15.722 1.00 55.66 182 ALA A CA 1
ATOM 1429 C C . ALA A 1 182 ? 10.609 -4.245 15.561 1.00 55.66 182 ALA A C 1
ATOM 1431 O O . ALA A 1 182 ? 9.873 -3.944 14.631 1.00 55.66 182 ALA A O 1
ATOM 1432 N N . VAL A 1 183 ? 10.193 -5.029 16.567 1.00 54.16 183 VAL A N 1
ATOM 1433 C CA . VAL A 1 183 ? 8.867 -5.666 16.649 1.00 54.16 183 VAL A CA 1
ATOM 1434 C C . VAL A 1 183 ? 7.714 -4.650 16.663 1.00 54.16 183 VAL A C 1
ATOM 1436 O O . VAL A 1 183 ? 6.689 -4.867 16.021 1.00 54.16 183 VAL A O 1
ATOM 1439 N N . SER A 1 184 ? 7.851 -3.534 17.384 1.00 64.81 184 SER A N 1
ATOM 1440 C CA . SER A 1 184 ? 6.831 -2.474 17.419 1.00 64.81 184 SER A CA 1
ATOM 1441 C C . SER A 1 184 ? 6.745 -1.685 16.109 1.00 64.81 184 SER A C 1
ATOM 1443 O O . SER A 1 184 ? 5.651 -1.273 15.722 1.00 64.81 184 SER A O 1
ATOM 1445 N N . GLN A 1 185 ? 7.871 -1.525 15.406 1.00 72.50 185 GLN A N 1
ATOM 1446 C CA . GLN A 1 185 ? 7.911 -0.877 14.098 1.00 72.50 185 GLN A CA 1
ATOM 1447 C C . GLN A 1 185 ? 7.304 -1.775 13.013 1.00 72.50 185 GLN A C 1
ATOM 1449 O O . GLN A 1 185 ? 6.397 -1.334 12.317 1.00 72.50 185 GLN A O 1
ATOM 1454 N N . GLU A 1 186 ? 7.705 -3.047 12.939 1.00 72.00 186 GLU A N 1
ATOM 1455 C CA . GLU A 1 186 ? 7.141 -4.034 12.001 1.00 72.00 186 GLU A CA 1
ATOM 1456 C C . GLU A 1 186 ? 5.620 -4.165 12.157 1.00 72.00 186 GLU A C 1
ATOM 1458 O O . GLU A 1 186 ? 4.878 -4.196 11.175 1.00 72.00 186 GLU A O 1
ATOM 1463 N N . LEU A 1 187 ? 5.132 -4.175 13.402 1.00 76.00 187 LEU A N 1
ATOM 1464 C CA . LEU A 1 187 ? 3.700 -4.150 13.692 1.00 76.00 187 LEU A CA 1
ATOM 1465 C C . LEU A 1 187 ? 3.024 -2.900 13.123 1.00 76.00 187 LEU A C 1
ATOM 1467 O O . LEU A 1 187 ? 1.982 -3.010 12.481 1.00 76.00 187 LEU A O 1
ATOM 1471 N N . ASN A 1 188 ? 3.598 -1.720 13.349 1.00 82.88 188 ASN A N 1
ATOM 1472 C CA . ASN A 1 188 ? 3.042 -0.473 12.834 1.00 82.88 188 ASN A CA 1
ATOM 1473 C C . ASN A 1 188 ? 3.003 -0.463 11.297 1.00 82.88 188 ASN A C 1
ATOM 1475 O O . ASN A 1 188 ? 1.961 -0.161 10.709 1.00 82.88 188 ASN A O 1
ATOM 1479 N N . ASP A 1 189 ? 4.093 -0.881 10.659 1.00 83.62 189 ASP A N 1
ATOM 1480 C CA . ASP A 1 189 ? 4.216 -0.953 9.205 1.00 83.62 189 ASP A CA 1
ATOM 1481 C C . ASP A 1 189 ? 3.207 -1.951 8.623 1.00 83.62 189 ASP A C 1
ATOM 1483 O O . ASP A 1 189 ? 2.488 -1.621 7.679 1.00 83.62 189 ASP A O 1
ATOM 1487 N N . CYS A 1 190 ? 3.033 -3.117 9.254 1.00 90.31 190 CYS A N 1
ATOM 1488 C CA . CYS A 1 190 ? 1.996 -4.085 8.899 1.00 90.31 190 CYS A CA 1
ATOM 1489 C C . CYS A 1 190 ? 0.602 -3.437 8.838 1.00 90.31 190 CYS A C 1
ATOM 1491 O O . CYS A 1 190 ? -0.146 -3.645 7.877 1.00 90.31 190 CYS A O 1
ATOM 1493 N N . PHE A 1 191 ? 0.227 -2.640 9.844 1.00 88.06 191 PHE A N 1
ATOM 1494 C CA . PHE A 1 191 ? -1.090 -1.997 9.886 1.00 88.06 191 PHE A CA 1
ATOM 1495 C C . PHE A 1 191 ? -1.232 -0.888 8.845 1.00 88.06 191 PHE A C 1
ATOM 1497 O O . PHE A 1 191 ? -2.227 -0.865 8.112 1.00 88.06 191 PHE A O 1
ATOM 1504 N N . LEU A 1 192 ? -0.251 0.009 8.757 1.00 84.50 192 LEU A N 1
ATOM 1505 C CA . LEU A 1 192 ? -0.300 1.161 7.859 1.00 84.50 192 LEU A CA 1
ATOM 1506 C C . LEU A 1 192 ? -0.283 0.731 6.392 1.00 84.50 192 LEU A C 1
ATOM 1508 O O . LEU A 1 192 ? -1.143 1.161 5.618 1.00 84.50 192 LEU A O 1
ATOM 1512 N N . LEU A 1 193 ? 0.628 -0.170 6.024 1.00 85.88 193 LEU A N 1
ATOM 1513 C CA . LEU A 1 193 ? 0.777 -0.658 4.653 1.00 85.88 193 LEU A CA 1
ATOM 1514 C C . LEU A 1 193 ? -0.464 -1.439 4.201 1.00 85.88 193 LEU A C 1
ATOM 1516 O O . LEU A 1 193 ? -0.936 -1.246 3.077 1.00 85.88 193 LEU A O 1
ATOM 1520 N N . THR A 1 194 ? -1.065 -2.241 5.090 1.00 83.25 194 THR A N 1
ATOM 1521 C CA . THR A 1 194 ? -2.338 -2.923 4.799 1.00 83.25 194 THR A CA 1
ATOM 1522 C C . THR A 1 194 ? -3.464 -1.915 4.557 1.00 83.25 194 THR A C 1
ATOM 1524 O O . THR A 1 194 ? -4.223 -2.059 3.596 1.00 83.25 194 THR A O 1
ATOM 1527 N N . ALA A 1 195 ? -3.562 -0.865 5.380 1.00 83.44 195 ALA A N 1
ATOM 1528 C CA . ALA A 1 195 ? -4.612 0.149 5.274 1.00 83.44 195 ALA A CA 1
ATOM 1529 C C . ALA A 1 195 ? -4.535 0.960 3.969 1.00 83.44 195 ALA A C 1
ATOM 1531 O O . ALA A 1 195 ? -5.570 1.274 3.377 1.00 83.44 195 ALA A O 1
ATOM 1532 N N . ILE A 1 196 ? -3.326 1.258 3.485 1.00 84.81 196 ILE A N 1
ATOM 1533 C CA . ILE A 1 196 ? -3.117 1.922 2.185 1.00 84.81 196 ILE A CA 1
ATOM 1534 C C . ILE A 1 196 ? -3.078 0.941 1.005 1.00 84.81 196 ILE A C 1
ATOM 1536 O O . ILE A 1 196 ? -2.867 1.360 -0.132 1.00 84.81 196 ILE A O 1
ATOM 1540 N N . ARG A 1 197 ? -3.319 -0.352 1.259 1.00 87.06 197 ARG A N 1
ATOM 1541 C CA . ARG A 1 197 ? -3.329 -1.439 0.268 1.00 87.06 197 ARG A CA 1
ATOM 1542 C C . ARG A 1 197 ? -1.995 -1.639 -0.455 1.00 87.06 197 ARG A C 1
ATOM 1544 O O . ARG A 1 197 ? -1.976 -2.145 -1.578 1.00 87.06 197 ARG A O 1
ATOM 1551 N N . ASN A 1 198 ? -0.883 -1.296 0.190 1.00 84.88 198 ASN A N 1
ATOM 1552 C CA . ASN A 1 198 ? 0.440 -1.701 -0.269 1.00 84.88 198 ASN A CA 1
ATOM 1553 C C . ASN A 1 198 ? 0.706 -3.145 0.176 1.00 84.88 198 ASN A C 1
ATOM 1555 O O . ASN A 1 198 ? 1.399 -3.406 1.154 1.00 84.88 198 ASN A O 1
ATOM 1559 N N . PHE A 1 199 ? 0.081 -4.091 -0.522 1.00 89.00 199 PHE A N 1
ATOM 1560 C CA . PHE A 1 199 ? 0.069 -5.497 -0.124 1.00 89.00 199 PHE A CA 1
ATOM 1561 C C . PHE A 1 199 ? 1.421 -6.203 -0.244 1.00 89.00 199 PHE A C 1
ATOM 1563 O O . PHE A 1 199 ? 1.640 -7.170 0.478 1.00 89.00 199 PHE A O 1
ATOM 1570 N N . SER A 1 200 ? 2.314 -5.729 -1.118 1.00 85.31 200 SER A N 1
ATOM 1571 C CA . SER A 1 200 ? 3.665 -6.285 -1.248 1.00 85.31 200 SER A CA 1
ATOM 1572 C C . SER A 1 200 ? 4.446 -6.082 0.048 1.00 85.31 200 SER A C 1
ATOM 1574 O O . SER A 1 200 ? 4.829 -7.050 0.698 1.00 85.31 200 SER A O 1
ATOM 1576 N N . ASP A 1 201 ? 4.580 -4.826 0.471 1.00 81.62 201 ASP A N 1
ATOM 1577 C CA . ASP A 1 201 ? 5.383 -4.477 1.644 1.00 81.62 201 ASP A CA 1
ATOM 1578 C C . ASP A 1 201 ? 4.652 -4.856 2.943 1.00 81.62 201 ASP A C 1
ATOM 1580 O O . ASP A 1 201 ? 5.268 -5.279 3.920 1.00 81.62 201 ASP A O 1
ATOM 1584 N N . ALA A 1 202 ? 3.313 -4.798 2.946 1.00 88.31 202 ALA A N 1
ATOM 1585 C CA . ALA A 1 202 ? 2.517 -5.249 4.084 1.00 88.31 202 ALA A CA 1
ATOM 1586 C C . ALA A 1 202 ? 2.707 -6.744 4.382 1.00 88.31 202 ALA A C 1
ATOM 1588 O O . ALA A 1 202 ? 2.719 -7.123 5.549 1.00 88.31 202 ALA A O 1
ATOM 1589 N N . LEU A 1 203 ? 2.865 -7.603 3.363 1.00 93.19 203 LEU A N 1
ATOM 1590 C CA . LEU A 1 203 ? 3.124 -9.034 3.580 1.00 93.19 203 LEU A CA 1
ATOM 1591 C C . LEU A 1 203 ? 4.437 -9.278 4.317 1.00 93.19 203 LEU A C 1
ATOM 1593 O O . LEU A 1 203 ? 4.519 -10.206 5.121 1.00 93.19 203 LEU A O 1
ATOM 1597 N N . GLU A 1 204 ? 5.459 -8.481 4.021 1.00 89.62 204 GLU A N 1
ATOM 1598 C CA . GLU A 1 204 ? 6.750 -8.573 4.694 1.00 89.62 204 GLU A CA 1
ATOM 1599 C C . GLU A 1 204 ? 6.624 -8.095 6.141 1.00 89.62 204 GLU A C 1
ATOM 1601 O O . GLU A 1 204 ? 6.895 -8.862 7.066 1.00 89.62 204 GLU A O 1
ATOM 1606 N N . ALA A 1 205 ? 6.085 -6.891 6.342 1.00 89.12 205 ALA A N 1
ATOM 1607 C CA . ALA A 1 205 ? 5.931 -6.297 7.666 1.00 89.12 205 ALA A CA 1
ATOM 1608 C C . ALA A 1 205 ? 5.006 -7.110 8.594 1.00 89.12 205 ALA A C 1
ATOM 1610 O O . ALA A 1 205 ? 5.239 -7.205 9.797 1.00 89.12 205 ALA A O 1
ATOM 1611 N N . CYS A 1 206 ? 3.950 -7.729 8.056 1.00 92.12 206 CYS A N 1
ATOM 1612 C CA . CYS A 1 206 ? 3.004 -8.510 8.853 1.00 92.12 206 CYS A CA 1
ATOM 1613 C C . CYS A 1 206 ? 3.493 -9.916 9.211 1.00 92.12 206 CYS A C 1
ATOM 1615 O O . CYS A 1 206 ? 2.919 -10.520 10.120 1.00 92.12 206 CYS A O 1
ATOM 1617 N N . ARG A 1 207 ? 4.513 -10.457 8.530 1.00 93.31 207 ARG A N 1
ATOM 1618 C CA . ARG A 1 207 ? 4.895 -11.871 8.660 1.00 93.31 207 ARG A CA 1
ATOM 1619 C C . ARG A 1 207 ? 5.359 -12.223 10.068 1.00 93.31 207 ARG A C 1
ATOM 1621 O O . ARG A 1 207 ? 4.714 -13.038 10.725 1.00 93.31 207 ARG A O 1
ATOM 1628 N N . THR A 1 208 ? 6.435 -11.597 10.539 1.00 90.81 208 THR A N 1
ATOM 1629 C CA . THR A 1 208 ? 7.031 -11.904 11.847 1.00 90.81 208 THR A CA 1
ATOM 1630 C C . THR A 1 208 ? 6.028 -11.708 12.986 1.00 90.81 208 THR A C 1
ATOM 1632 O O . THR A 1 208 ? 5.861 -12.621 13.800 1.00 90.81 208 THR A O 1
ATOM 1635 N N . PRO A 1 209 ? 5.270 -10.592 13.056 1.00 87.69 209 PRO A N 1
ATOM 1636 C CA . PRO A 1 209 ? 4.288 -10.438 14.119 1.00 87.69 209 PRO A CA 1
ATOM 1637 C C . PRO A 1 209 ? 3.138 -11.451 14.038 1.00 87.69 209 PRO A C 1
ATOM 1639 O O . PRO A 1 209 ? 2.658 -11.903 15.078 1.00 87.69 209 PRO A O 1
ATOM 1642 N N . ALA A 1 210 ? 2.700 -11.839 12.834 1.00 93.19 210 ALA A N 1
ATOM 1643 C CA . ALA A 1 210 ? 1.654 -12.845 12.661 1.00 93.19 210 ALA A CA 1
ATOM 1644 C C . ALA A 1 210 ? 2.116 -14.251 13.081 1.00 93.19 210 ALA A C 1
ATOM 1646 O O . ALA A 1 210 ? 1.361 -14.974 13.740 1.00 93.19 210 ALA A O 1
ATOM 1647 N N . GLU A 1 211 ? 3.351 -14.625 12.741 1.00 90.56 211 GLU A N 1
ATOM 1648 C CA . GLU A 1 211 ? 3.993 -15.876 13.169 1.00 90.56 211 GLU A CA 1
ATOM 1649 C C . GLU A 1 211 ? 4.167 -15.929 14.692 1.00 90.56 211 GLU A C 1
ATOM 1651 O O . GLU A 1 211 ? 3.933 -16.972 15.300 1.00 90.56 211 GLU A O 1
ATOM 1656 N N . ASN A 1 212 ? 4.442 -14.783 15.320 1.00 84.12 212 ASN A N 1
ATOM 1657 C CA . ASN A 1 212 ? 4.518 -14.630 16.776 1.00 84.12 212 ASN A CA 1
ATOM 1658 C C . ASN A 1 212 ? 3.148 -14.561 17.477 1.00 84.12 212 ASN A C 1
ATOM 1660 O O . ASN A 1 212 ? 3.082 -14.293 18.676 1.00 84.12 212 ASN A O 1
ATOM 1664 N N . GLY A 1 213 ? 2.046 -14.788 16.759 1.00 82.81 213 GLY A N 1
ATOM 1665 C CA . GLY A 1 213 ? 0.714 -14.875 17.357 1.00 82.81 213 GLY A CA 1
ATOM 1666 C C . GLY A 1 213 ? -0.043 -13.552 17.461 1.00 82.81 213 GLY A C 1
ATOM 1667 O O . GLY A 1 213 ? -1.103 -13.515 18.081 1.00 82.81 213 GLY A O 1
ATOM 1668 N N . ASN A 1 214 ? 0.439 -12.455 16.866 1.00 91.81 214 ASN A N 1
ATOM 1669 C CA . ASN A 1 214 ? -0.306 -11.198 16.897 1.00 91.81 214 ASN A CA 1
ATOM 1670 C C . ASN A 1 214 ? -1.591 -11.309 16.058 1.00 91.81 214 ASN A C 1
ATOM 1672 O O . ASN A 1 214 ? -1.553 -11.294 14.827 1.00 91.81 214 ASN A O 1
ATOM 1676 N N . VAL A 1 215 ? -2.740 -11.357 16.733 1.00 91.12 215 VAL A N 1
ATOM 1677 C CA . VAL A 1 215 ? -4.070 -11.541 16.126 1.00 91.12 215 VAL A CA 1
ATOM 1678 C C . VAL A 1 215 ? -4.374 -10.507 15.039 1.00 91.12 215 VAL A C 1
ATOM 1680 O O . VAL A 1 215 ? -4.962 -10.831 14.002 1.00 91.12 215 VAL A O 1
ATOM 1683 N N . ARG A 1 216 ? -3.967 -9.246 15.233 1.00 87.50 216 ARG A N 1
ATOM 1684 C CA . ARG A 1 216 ? -4.210 -8.192 14.240 1.00 87.50 216 ARG A CA 1
ATOM 1685 C C . ARG A 1 216 ? -3.330 -8.381 13.002 1.00 87.50 216 ARG A C 1
ATOM 1687 O O . ARG A 1 216 ? -3.837 -8.258 11.892 1.00 87.50 216 ARG A O 1
ATOM 1694 N N . ALA A 1 217 ? -2.055 -8.732 13.169 1.00 92.25 217 ALA A N 1
ATOM 1695 C CA . ALA A 1 217 ? -1.168 -9.040 12.047 1.00 92.25 217 ALA A CA 1
ATOM 1696 C C . ALA A 1 217 ? -1.634 -10.287 11.280 1.00 92.25 217 ALA A C 1
ATOM 1698 O O . ALA A 1 217 ? -1.671 -10.269 10.054 1.00 92.25 217 ALA A O 1
ATOM 1699 N N . GLN A 1 218 ? -2.099 -11.330 11.974 1.00 97.56 218 GLN A N 1
ATOM 1700 C CA . GLN A 1 218 ? -2.726 -12.500 11.343 1.00 97.56 218 GLN A CA 1
ATOM 1701 C C . GLN A 1 218 ? -3.994 -12.121 10.559 1.00 97.56 218 GLN A C 1
ATOM 1703 O O . GLN A 1 218 ? -4.193 -12.578 9.435 1.00 97.56 218 GLN A O 1
ATOM 1708 N N . THR A 1 219 ? -4.826 -11.230 11.109 1.00 96.69 219 THR A N 1
ATOM 1709 C CA . THR A 1 219 ? -6.007 -10.690 10.408 1.00 96.69 219 THR A CA 1
ATOM 1710 C C . THR A 1 219 ? -5.606 -9.935 9.134 1.00 96.69 219 THR A C 1
ATOM 1712 O O . THR A 1 219 ? -6.254 -10.081 8.092 1.00 96.69 219 THR A O 1
ATOM 1715 N N . ASN A 1 220 ? -4.523 -9.157 9.185 1.00 96.31 220 ASN A N 1
ATOM 1716 C CA . ASN A 1 220 ? -3.989 -8.463 8.016 1.00 96.31 220 ASN A CA 1
ATOM 1717 C C . ASN A 1 220 ? -3.418 -9.439 6.989 1.00 96.31 220 ASN A C 1
ATOM 1719 O O . ASN A 1 220 ? -3.785 -9.338 5.825 1.00 96.31 220 ASN A O 1
ATOM 1723 N N . MET A 1 221 ? -2.621 -10.430 7.401 1.00 98.25 221 MET A N 1
ATOM 1724 C CA . MET A 1 221 ? -2.125 -11.492 6.515 1.00 98.25 221 MET A CA 1
ATOM 1725 C C . MET A 1 221 ? -3.274 -12.181 5.774 1.00 98.25 221 MET A C 1
ATOM 1727 O O . MET A 1 221 ? -3.205 -12.354 4.558 1.00 98.25 221 MET A O 1
ATOM 1731 N N . ALA A 1 222 ? -4.367 -12.493 6.477 1.00 98.19 222 ALA A N 1
ATOM 1732 C CA . ALA A 1 222 ? -5.561 -13.067 5.867 1.00 98.19 222 ALA A CA 1
ATOM 1733 C C . ALA A 1 222 ? -6.205 -12.128 4.834 1.00 98.19 222 ALA A C 1
ATOM 1735 O O . ALA A 1 222 ? -6.541 -12.547 3.727 1.00 98.19 222 ALA A O 1
ATOM 1736 N N . THR A 1 223 ? -6.341 -10.845 5.178 1.00 96.12 223 THR A N 1
ATOM 1737 C CA . THR A 1 223 ? -6.920 -9.813 4.302 1.00 96.12 223 THR A CA 1
ATOM 1738 C C . THR A 1 223 ? -6.078 -9.599 3.047 1.00 96.12 223 THR A C 1
ATOM 1740 O O . THR A 1 223 ? -6.618 -9.518 1.942 1.00 96.12 223 THR A O 1
ATOM 1743 N N . ILE A 1 224 ? -4.755 -9.536 3.205 1.00 96.88 224 ILE A N 1
ATOM 1744 C CA . ILE A 1 224 ? -3.815 -9.361 2.103 1.00 96.88 224 ILE A CA 1
ATOM 1745 C C . ILE A 1 224 ? -3.845 -10.589 1.190 1.00 96.88 224 ILE A C 1
ATOM 1747 O O . ILE A 1 224 ? -4.035 -10.446 -0.016 1.00 96.88 224 ILE A O 1
ATOM 1751 N N . ALA A 1 225 ? -3.729 -11.794 1.756 1.00 97.56 225 ALA A N 1
ATOM 1752 C CA . ALA A 1 225 ? -3.789 -13.039 0.994 1.00 97.56 225 ALA A CA 1
ATOM 1753 C C . ALA A 1 225 ? -5.106 -13.158 0.215 1.00 97.56 225 ALA A C 1
ATOM 1755 O O . ALA A 1 225 ? -5.095 -13.500 -0.965 1.00 97.56 225 ALA A O 1
ATOM 1756 N N . TYR A 1 226 ? -6.233 -12.795 0.833 1.00 96.75 226 TYR A N 1
ATOM 1757 C CA . TYR A 1 226 ? -7.531 -12.779 0.167 1.00 96.75 226 TYR A CA 1
ATOM 1758 C C . TYR A 1 226 ? -7.563 -11.793 -1.009 1.00 96.75 226 TYR A C 1
ATOM 1760 O O . TYR A 1 226 ? -8.025 -12.139 -2.096 1.00 96.75 226 TYR A O 1
ATOM 1768 N N . ALA A 1 227 ? -7.051 -10.573 -0.817 1.00 92.31 227 ALA A N 1
ATOM 1769 C CA . ALA A 1 227 ? -7.011 -9.549 -1.860 1.00 92.31 227 ALA A CA 1
ATOM 1770 C C . ALA A 1 227 ? -6.104 -9.932 -3.041 1.00 92.31 227 ALA A C 1
ATOM 1772 O O . ALA A 1 227 ? -6.377 -9.537 -4.174 1.00 92.31 227 ALA A O 1
ATOM 1773 N N . LEU A 1 228 ? -5.061 -10.721 -2.779 1.00 91.94 228 LEU A N 1
ATOM 1774 C CA . LEU A 1 228 ? -4.169 -11.307 -3.782 1.00 91.94 228 LEU A CA 1
ATOM 1775 C C . LEU A 1 228 ? -4.683 -12.647 -4.341 1.00 91.94 228 LEU A C 1
ATOM 1777 O O . LEU A 1 228 ? -3.977 -13.297 -5.103 1.00 91.94 228 LEU A O 1
ATOM 1781 N N . GLN A 1 229 ? -5.904 -13.062 -3.984 1.00 93.38 229 GLN A N 1
ATOM 1782 C CA . GLN A 1 229 ? -6.539 -14.320 -4.407 1.00 93.38 229 GLN A CA 1
ATOM 1783 C C . GLN A 1 229 ? -5.802 -15.598 -3.968 1.00 93.38 229 GLN A C 1
ATOM 1785 O O . GLN A 1 229 ? -6.035 -16.682 -4.499 1.00 93.38 229 GLN A O 1
ATOM 1790 N N . HIS A 1 230 ? -4.954 -15.510 -2.945 1.00 95.94 230 HIS A N 1
ATOM 1791 C CA . HIS A 1 230 ? -4.326 -16.658 -2.292 1.00 95.94 230 HIS A CA 1
ATOM 1792 C C . HIS A 1 230 ? -5.267 -17.228 -1.223 1.00 95.94 230 HIS A C 1
ATOM 1794 O O . HIS A 1 230 ? -4.994 -17.159 -0.022 1.00 95.94 230 HIS A O 1
ATOM 1800 N N . TYR A 1 231 ? -6.415 -17.751 -1.656 1.00 97.25 231 TYR A N 1
ATOM 1801 C CA . TYR A 1 231 ? -7.522 -18.083 -0.757 1.00 97.25 231 TYR A CA 1
ATOM 1802 C C . TYR A 1 231 ? -7.175 -19.146 0.294 1.00 97.25 231 TYR A C 1
ATOM 1804 O O . TYR A 1 231 ? -7.590 -19.005 1.439 1.00 97.25 231 TYR A O 1
ATOM 1812 N N . ASP A 1 232 ? -6.350 -20.143 -0.026 1.00 96.19 232 ASP A N 1
ATOM 1813 C CA . ASP A 1 232 ? -5.931 -21.150 0.962 1.00 96.19 232 ASP A CA 1
ATOM 1814 C C . ASP A 1 232 ? -5.153 -20.517 2.127 1.00 96.19 232 ASP A C 1
ATOM 1816 O O . ASP A 1 232 ? -5.420 -20.795 3.297 1.00 96.19 232 ASP A O 1
ATOM 1820 N N . GLN A 1 233 ? -4.232 -19.597 1.815 1.00 96.69 233 GLN A N 1
ATOM 1821 C CA . GLN A 1 233 ? -3.465 -18.853 2.821 1.00 96.69 233 GLN A CA 1
ATOM 1822 C C . GLN A 1 233 ? -4.355 -17.876 3.589 1.00 96.69 233 GLN A C 1
ATOM 1824 O O . GLN A 1 233 ? -4.200 -17.719 4.799 1.00 96.69 233 GLN A O 1
ATOM 1829 N N . ALA A 1 234 ? -5.301 -17.233 2.900 1.00 98.44 234 ALA A N 1
ATOM 1830 C CA . ALA A 1 234 ? -6.268 -16.350 3.534 1.00 98.44 234 ALA A CA 1
ATOM 1831 C C . ALA A 1 234 ? -7.090 -17.095 4.589 1.00 98.44 234 ALA A C 1
ATOM 1833 O O . ALA A 1 234 ? -7.237 -16.605 5.708 1.00 98.44 234 ALA A O 1
ATOM 1834 N N . LEU A 1 235 ? -7.574 -18.296 4.254 1.00 98.50 235 LEU A N 1
ATOM 1835 C CA . LEU A 1 235 ? -8.333 -19.135 5.174 1.00 98.50 235 LEU A CA 1
ATOM 1836 C C . LEU A 1 235 ? -7.488 -19.568 6.372 1.00 98.50 235 LEU A C 1
ATOM 1838 O O . LEU A 1 235 ? -7.981 -19.535 7.498 1.00 98.50 235 LEU A O 1
ATOM 1842 N N . ASP A 1 236 ? -6.241 -19.979 6.143 1.00 98.38 236 ASP A N 1
ATOM 1843 C CA . ASP A 1 236 ? -5.343 -20.424 7.210 1.00 98.38 236 ASP A CA 1
ATOM 1844 C C . ASP A 1 236 ? -5.059 -19.301 8.217 1.00 98.38 236 ASP A C 1
ATOM 1846 O O . ASP A 1 236 ? -5.301 -19.457 9.417 1.00 98.38 236 ASP A O 1
ATOM 1850 N N . TRP A 1 237 ? -4.647 -18.126 7.734 1.00 98.31 237 TRP A N 1
ATOM 1851 C CA . TRP A 1 237 ? -4.405 -16.968 8.597 1.00 98.31 237 TRP A CA 1
ATOM 1852 C C . TRP A 1 237 ? -5.677 -16.475 9.283 1.00 98.31 237 TRP A C 1
ATOM 1854 O O . TRP A 1 237 ? -5.646 -16.148 10.472 1.00 98.31 237 TRP A O 1
ATOM 1864 N N . ALA A 1 238 ? -6.811 -16.469 8.576 1.00 98.38 238 ALA A N 1
ATOM 1865 C CA . ALA A 1 238 ? -8.080 -16.065 9.166 1.00 98.38 238 ALA A CA 1
ATOM 1866 C C . ALA A 1 238 ? -8.491 -17.015 10.295 1.00 98.38 238 ALA A C 1
ATOM 1868 O O . ALA A 1 238 ? -8.923 -16.547 11.342 1.00 98.38 238 ALA A O 1
ATOM 1869 N N . LYS A 1 239 ? -8.318 -18.335 10.129 1.00 98.56 239 LYS A N 1
ATOM 1870 C CA . LYS A 1 239 ? -8.640 -19.329 11.167 1.00 98.56 239 LYS A CA 1
ATOM 1871 C C . LYS A 1 239 ? -7.809 -19.146 12.433 1.00 98.56 239 LYS A C 1
ATOM 1873 O O . LYS A 1 239 ? -8.346 -19.334 13.519 1.00 98.56 239 LYS A O 1
ATOM 1878 N N . ARG A 1 240 ? -6.535 -18.761 12.302 1.00 97.94 240 ARG A N 1
ATOM 1879 C CA . ARG A 1 240 ? -5.660 -18.468 13.451 1.00 97.94 240 ARG A CA 1
ATOM 1880 C C . ARG A 1 240 ? -6.145 -17.247 14.239 1.00 97.94 240 ARG A C 1
ATOM 1882 O O . ARG A 1 240 ? -6.155 -17.290 15.462 1.00 97.94 240 ARG A O 1
ATOM 1889 N N . ALA A 1 241 ? -6.610 -16.205 13.546 1.00 97.56 241 ALA A N 1
ATOM 1890 C CA . ALA A 1 241 ? -7.073 -14.963 14.167 1.00 97.56 241 ALA A CA 1
ATOM 1891 C C . ALA A 1 241 ? -8.547 -14.983 14.622 1.00 97.56 241 ALA A C 1
ATOM 1893 O O . ALA A 1 241 ? -8.926 -14.227 15.515 1.00 97.56 241 ALA A O 1
ATOM 1894 N N . ALA A 1 242 ? -9.397 -15.812 14.010 1.00 97.81 242 ALA A N 1
ATOM 1895 C CA . ALA A 1 242 ? -10.848 -15.824 14.220 1.00 97.81 242 ALA A CA 1
ATOM 1896 C C . ALA A 1 242 ? -11.340 -16.044 15.666 1.00 97.81 242 ALA A C 1
ATOM 1898 O O . ALA A 1 242 ? -12.434 -15.556 15.961 1.00 97.81 242 ALA A O 1
ATOM 1899 N N . PRO A 1 243 ? -10.605 -16.718 16.578 1.00 97.06 243 PRO A N 1
ATOM 1900 C CA . PRO A 1 243 ? -11.006 -16.794 17.983 1.00 97.06 243 PRO A CA 1
ATOM 1901 C C . PRO A 1 243 ? -11.132 -15.420 18.657 1.00 97.06 243 PRO A C 1
ATOM 1903 O O . PRO A 1 243 ? -11.988 -15.245 19.518 1.00 97.06 243 PRO A O 1
ATOM 1906 N N . GLU A 1 244 ? -10.323 -14.443 18.234 1.00 85.56 244 GLU A N 1
ATOM 1907 C CA . GLU A 1 244 ? -10.216 -13.120 18.870 1.00 85.56 244 GLU A CA 1
ATOM 1908 C C . GLU A 1 244 ? -10.488 -11.950 17.903 1.00 85.56 244 GLU A C 1
ATOM 1910 O O . GLU A 1 244 ? -10.532 -10.791 18.311 1.00 85.56 244 GLU A O 1
ATOM 1915 N N . SER A 1 245 ? -10.687 -12.221 16.609 1.00 96.25 245 SER A N 1
ATOM 1916 C CA . SER A 1 245 ? -10.892 -11.204 15.572 1.00 96.25 245 SER A CA 1
ATOM 1917 C C . SER A 1 245 ? -12.207 -11.404 14.828 1.00 96.25 245 SER A C 1
ATOM 1919 O O . SER A 1 245 ? -12.338 -12.280 13.967 1.00 96.25 245 SER A O 1
ATOM 1921 N N . GLY A 1 246 ? -13.169 -10.512 15.084 1.00 95.38 246 GLY A N 1
ATOM 1922 C CA . GLY A 1 246 ? -14.430 -10.473 14.342 1.00 95.38 246 GLY A CA 1
ATOM 1923 C C . GLY A 1 246 ? -14.235 -10.216 12.842 1.00 95.38 246 GLY A C 1
ATOM 1924 O O . GLY A 1 246 ? -14.964 -10.771 12.025 1.00 95.38 246 GLY A O 1
ATOM 1925 N N . ASN A 1 247 ? -13.204 -9.450 12.462 1.00 94.56 247 ASN A N 1
ATOM 1926 C CA . ASN A 1 247 ? -12.831 -9.228 11.058 1.00 94.56 247 ASN A CA 1
ATOM 1927 C C . ASN A 1 247 ? -12.408 -10.537 10.371 1.00 94.56 247 ASN A C 1
ATOM 1929 O O . ASN A 1 247 ? -12.853 -10.823 9.259 1.00 94.56 247 ASN A O 1
ATOM 1933 N N . ALA A 1 248 ? -11.574 -11.344 11.038 1.00 97.19 248 ALA A N 1
ATOM 1934 C CA . ALA A 1 248 ? -11.113 -12.621 10.503 1.00 97.19 248 ALA A CA 1
ATOM 1935 C C . ALA A 1 248 ? -12.256 -13.643 10.415 1.00 97.19 248 ALA A C 1
ATOM 1937 O O . ALA A 1 248 ? -12.439 -14.264 9.370 1.00 97.19 248 ALA A O 1
ATOM 1938 N N . ALA A 1 249 ? -13.084 -13.759 11.459 1.00 97.50 249 ALA A N 1
ATOM 1939 C CA . ALA A 1 249 ? -14.272 -14.613 11.430 1.00 97.50 249 ALA A CA 1
ATOM 1940 C C . ALA A 1 249 ? -15.239 -14.209 10.298 1.00 97.50 249 ALA A C 1
ATOM 1942 O O . ALA A 1 249 ? -15.721 -15.064 9.555 1.00 97.50 249 ALA A O 1
ATOM 1943 N N . ASN A 1 250 ? -15.458 -12.906 10.092 1.00 97.69 250 ASN A N 1
ATOM 1944 C CA . ASN A 1 250 ? -16.282 -12.403 8.994 1.00 97.69 250 ASN A CA 1
ATOM 1945 C C . ASN A 1 250 ? -15.693 -12.762 7.620 1.00 97.69 250 ASN A C 1
ATOM 1947 O O . ASN A 1 250 ? -16.437 -13.147 6.719 1.00 97.69 250 ASN A O 1
ATOM 1951 N N . LEU A 1 251 ? -14.369 -12.668 7.456 1.00 97.69 251 LEU A N 1
ATOM 1952 C CA . LEU A 1 251 ? -13.695 -13.058 6.218 1.00 97.69 251 LEU A CA 1
ATOM 1953 C C . LEU A 1 251 ? -13.926 -14.541 5.895 1.00 97.69 251 LEU A C 1
ATOM 1955 O O . LEU A 1 251 ? -14.280 -14.856 4.761 1.00 97.69 251 LEU A O 1
ATOM 1959 N N . ILE A 1 252 ? -13.820 -15.434 6.885 1.00 98.44 252 ILE A N 1
ATOM 1960 C CA . ILE A 1 252 ? -14.123 -16.864 6.698 1.00 98.44 252 ILE A CA 1
ATOM 1961 C C . ILE A 1 252 ? -15.587 -17.052 6.283 1.00 98.44 252 ILE A C 1
ATOM 1963 O O . ILE A 1 252 ? -15.868 -17.788 5.337 1.00 98.44 252 ILE A O 1
ATOM 1967 N N . GLY A 1 253 ? -16.516 -16.354 6.946 1.00 97.31 253 GLY A N 1
ATOM 1968 C CA . GLY A 1 253 ? -17.936 -16.385 6.592 1.00 97.31 253 GLY A CA 1
ATOM 1969 C C . GLY A 1 253 ? -18.179 -16.004 5.131 1.00 97.31 253 GLY A C 1
ATOM 1970 O O . GLY A 1 253 ? -18.884 -16.714 4.413 1.00 97.31 253 GLY A O 1
ATOM 1971 N N . ARG A 1 254 ? -17.520 -14.941 4.653 1.00 96.56 254 ARG A N 1
ATOM 1972 C CA . ARG A 1 254 ? -17.573 -14.519 3.245 1.00 96.56 254 ARG A CA 1
ATOM 1973 C C . ARG A 1 254 ? -16.998 -15.569 2.298 1.00 96.56 254 ARG A C 1
ATOM 1975 O O . ARG A 1 254 ? -17.624 -15.863 1.286 1.00 96.56 254 ARG A O 1
ATOM 1982 N N . MET A 1 255 ? -15.862 -16.175 2.636 1.00 97.75 255 MET A N 1
ATOM 1983 C CA . MET A 1 255 ? -15.237 -17.205 1.800 1.00 97.75 255 MET A CA 1
ATOM 1984 C C . MET A 1 255 ? -16.141 -18.426 1.607 1.00 97.7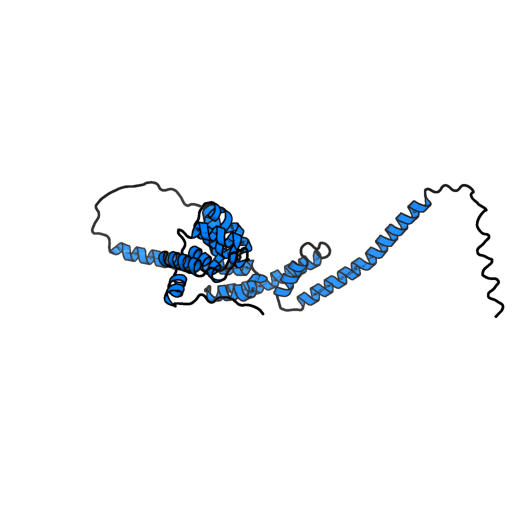5 255 MET A C 1
ATOM 1986 O O . MET A 1 255 ? -16.286 -18.895 0.481 1.00 97.75 255 MET A O 1
ATOM 1990 N N . TYR A 1 256 ? -16.808 -18.901 2.664 1.00 97.50 256 TYR A N 1
ATOM 1991 C CA . TYR A 1 256 ? -17.795 -19.982 2.547 1.00 97.50 256 TYR A CA 1
ATOM 1992 C C . TYR A 1 256 ? -19.074 -19.552 1.833 1.00 97.50 256 TYR A C 1
ATOM 1994 O O . TYR A 1 256 ? -19.679 -20.357 1.131 1.00 97.50 256 TYR A O 1
ATOM 2002 N N . ALA A 1 257 ? -19.504 -18.302 1.984 1.00 94.81 257 ALA A N 1
ATOM 2003 C CA . ALA A 1 257 ? -20.683 -17.823 1.280 1.00 94.81 257 ALA A CA 1
ATOM 2004 C C . ALA A 1 257 ? -20.457 -17.702 -0.236 1.00 94.81 257 ALA A C 1
ATOM 2006 O O . ALA A 1 257 ? -21.349 -18.025 -1.019 1.00 94.81 257 ALA A O 1
ATOM 2007 N N . GLU A 1 258 ? -19.272 -17.238 -0.632 1.00 94.31 258 GLU A N 1
ATOM 2008 C CA . GLU A 1 258 ? -18.891 -16.971 -2.023 1.00 94.31 258 GLU A CA 1
ATOM 2009 C C . GLU A 1 258 ? -18.195 -18.175 -2.692 1.00 94.31 258 GLU A C 1
ATOM 2011 O O . GLU A 1 258 ? -18.032 -18.184 -3.909 1.00 94.31 258 GLU A O 1
ATOM 2016 N N . GLY A 1 259 ? -17.794 -19.198 -1.928 1.00 95.62 259 GLY A N 1
ATOM 2017 C CA . GLY A 1 259 ? -17.064 -20.364 -2.439 1.00 95.62 259 GLY A CA 1
ATOM 2018 C C . GLY A 1 259 ? -15.615 -20.060 -2.844 1.00 95.62 259 GLY A C 1
ATOM 2019 O O . GLY A 1 259 ? -15.108 -20.605 -3.822 1.00 95.62 259 GLY A O 1
ATOM 2020 N N . GLN A 1 260 ? -14.944 -19.150 -2.135 1.00 95.81 260 GLN A N 1
ATOM 2021 C CA . GLN A 1 260 ? -13.582 -18.706 -2.455 1.00 95.81 260 GLN A CA 1
ATOM 2022 C C . GLN A 1 260 ? -12.543 -19.512 -1.679 1.00 95.81 260 GLN A C 1
ATOM 2024 O O . GLN A 1 260 ? -12.419 -19.372 -0.464 1.00 95.81 260 GLN A O 1
ATOM 2029 N N . GLY A 1 261 ? -11.802 -20.369 -2.385 1.00 93.62 261 GLY A N 1
ATOM 2030 C CA . GLY A 1 261 ? -10.832 -21.301 -1.785 1.00 93.62 261 GLY A CA 1
ATOM 2031 C C . GLY A 1 261 ? -11.463 -22.447 -0.990 1.00 93.62 261 GLY A C 1
ATOM 2032 O O . GLY A 1 261 ? -10.759 -23.302 -0.471 1.00 93.62 261 GLY A O 1
ATOM 2033 N N . VAL A 1 262 ? -12.792 -22.490 -0.896 1.00 96.12 262 VAL A N 1
ATOM 2034 C CA . VAL A 1 262 ? -13.566 -23.548 -0.241 1.00 96.12 262 VAL A CA 1
ATOM 2035 C C . VAL A 1 262 ? -14.838 -23.807 -1.033 1.00 96.12 262 VAL A C 1
ATOM 2037 O O . VAL A 1 262 ? -15.308 -22.938 -1.765 1.00 96.12 262 VAL A O 1
ATOM 2040 N N . ALA A 1 263 ? -15.428 -24.990 -0.872 1.00 96.44 263 ALA A N 1
ATOM 2041 C CA . ALA A 1 263 ? -16.771 -25.230 -1.385 1.00 96.44 263 ALA A CA 1
ATOM 2042 C C . ALA A 1 263 ? -17.763 -24.274 -0.706 1.00 96.44 263 ALA A C 1
ATOM 2044 O O . ALA A 1 263 ? -17.700 -24.067 0.508 1.00 96.44 263 ALA A O 1
ATOM 2045 N N . ALA A 1 264 ? -18.670 -23.695 -1.494 1.00 95.12 264 ALA A N 1
ATOM 2046 C CA . ALA A 1 264 ? -19.674 -22.793 -0.958 1.00 95.12 264 ALA A CA 1
ATOM 2047 C C . ALA A 1 264 ? -20.589 -23.537 0.029 1.00 95.12 264 ALA A C 1
ATOM 2049 O O . ALA A 1 264 ? -21.209 -24.541 -0.324 1.00 95.12 264 ALA A O 1
ATOM 2050 N N . ASP A 1 265 ? -20.696 -23.025 1.253 1.00 96.19 265 ASP A N 1
ATOM 2051 C CA . ASP A 1 265 ? -21.539 -23.582 2.306 1.00 96.19 265 ASP A CA 1
ATOM 2052 C C . ASP A 1 265 ? -22.169 -22.454 3.129 1.00 96.19 265 ASP A C 1
ATOM 2054 O O . ASP A 1 265 ? -21.544 -21.789 3.957 1.00 96.19 265 ASP A O 1
ATOM 2058 N N . GLN A 1 266 ? -23.464 -22.257 2.905 1.00 92.44 266 GLN A N 1
ATOM 2059 C CA . GLN A 1 266 ? -24.244 -21.201 3.541 1.00 92.44 266 GLN A CA 1
ATOM 2060 C C . GLN A 1 266 ? -24.504 -21.450 5.032 1.00 92.44 266 GLN A C 1
ATOM 2062 O O . GLN A 1 266 ? -24.776 -20.504 5.774 1.00 92.44 266 GLN A O 1
ATOM 2067 N N . GLN A 1 267 ? -24.477 -22.704 5.487 1.00 93.44 267 GLN A N 1
ATOM 2068 C CA . GLN A 1 267 ? -24.637 -23.020 6.906 1.00 93.44 267 GLN A CA 1
ATOM 2069 C C . GLN A 1 267 ? -23.358 -22.675 7.661 1.00 93.44 267 GLN A C 1
ATOM 2071 O O . GLN A 1 267 ? -23.423 -21.978 8.674 1.00 93.44 267 GLN A O 1
ATOM 2076 N N . VAL A 1 268 ? -22.207 -23.077 7.118 1.00 95.75 268 VAL A N 1
ATOM 2077 C CA . VAL A 1 268 ? -20.896 -22.742 7.685 1.00 95.75 268 VAL A CA 1
ATOM 2078 C C . VAL A 1 268 ? -20.664 -21.231 7.647 1.00 95.75 268 VAL A C 1
ATOM 2080 O O . VAL A 1 268 ? -20.258 -20.653 8.654 1.00 95.75 268 VAL A O 1
ATOM 2083 N N . ALA A 1 269 ? -21.009 -20.556 6.546 1.00 96.56 269 ALA A N 1
ATOM 2084 C CA . ALA A 1 269 ? -20.923 -19.099 6.454 1.00 96.56 269 ALA A CA 1
ATOM 2085 C C . ALA A 1 269 ? -21.694 -18.396 7.583 1.00 96.56 269 ALA A C 1
ATOM 2087 O O . ALA A 1 269 ? -21.150 -17.524 8.262 1.00 96.56 269 ALA A O 1
ATOM 2088 N N . ARG A 1 270 ? -22.943 -18.817 7.839 1.00 94.81 270 ARG A N 1
ATOM 2089 C CA . ARG A 1 270 ? -23.766 -18.267 8.927 1.00 94.81 270 ARG A CA 1
ATOM 2090 C C . ARG A 1 270 ? -23.143 -18.470 10.306 1.00 94.81 270 ARG A C 1
ATOM 2092 O O . ARG A 1 270 ? -23.185 -17.538 11.102 1.00 94.81 270 ARG A O 1
ATOM 2099 N N . GLN A 1 271 ? -22.546 -19.630 10.581 1.00 96.19 271 GLN A N 1
ATOM 2100 C CA . GLN A 1 271 ? -21.859 -19.881 11.856 1.00 96.19 271 GLN A CA 1
ATOM 2101 C C . GLN A 1 271 ? -20.685 -18.914 12.061 1.00 96.19 271 GLN A C 1
ATOM 2103 O O . GLN A 1 271 ? -20.534 -18.328 13.132 1.00 96.19 271 GLN A O 1
ATOM 2108 N N . TRP A 1 272 ? -19.894 -18.669 11.015 1.00 97.81 272 TRP A N 1
ATOM 2109 C CA . TRP A 1 272 ? -18.791 -17.709 11.082 1.00 97.81 272 TRP A CA 1
ATOM 2110 C C . TRP A 1 272 ? -19.260 -16.259 11.204 1.00 97.81 272 TRP A C 1
ATOM 2112 O O . TRP A 1 272 ? -18.651 -15.487 11.944 1.00 97.81 272 TRP A O 1
ATOM 2122 N N . PHE A 1 273 ? -20.366 -15.883 10.556 1.00 96.31 273 PHE A N 1
ATOM 2123 C CA . PHE A 1 273 ? -20.968 -14.565 10.767 1.00 96.31 273 PHE A CA 1
ATOM 2124 C C . PHE A 1 273 ? -21.503 -14.394 12.192 1.00 96.31 273 PHE A C 1
ATOM 2126 O O . PHE A 1 273 ? -21.335 -13.323 12.767 1.00 96.31 273 PHE A O 1
ATOM 2133 N N . GLN A 1 274 ? -22.087 -15.435 12.795 1.00 95.75 274 GLN A N 1
ATOM 2134 C CA . GLN A 1 274 ? -22.509 -15.411 14.202 1.00 95.75 274 GLN A CA 1
ATOM 2135 C C . GLN A 1 274 ? -21.317 -15.210 15.137 1.00 95.75 274 GLN A C 1
ATOM 2137 O O . GLN A 1 274 ? -21.367 -14.343 16.009 1.00 95.75 274 GLN A O 1
ATOM 2142 N N . GLN A 1 275 ? -20.219 -15.936 14.905 1.00 94.69 275 GLN A N 1
ATOM 2143 C CA . GLN A 1 275 ? -18.976 -15.737 15.649 1.00 94.69 275 GLN A CA 1
ATOM 2144 C C . GLN A 1 275 ? -18.464 -14.298 15.493 1.00 94.69 275 GLN A C 1
ATOM 2146 O O . GLN A 1 275 ? -18.194 -13.623 16.484 1.00 94.69 275 GLN A O 1
ATOM 2151 N N . ALA A 1 276 ? -18.385 -13.794 14.260 1.00 96.50 276 ALA A N 1
ATOM 2152 C CA . ALA A 1 276 ? -17.939 -12.433 13.982 1.00 96.50 276 ALA A CA 1
ATOM 2153 C C . ALA A 1 276 ? -18.811 -11.375 14.675 1.00 96.50 276 ALA A C 1
ATOM 2155 O O . ALA A 1 276 ? -18.279 -10.426 15.251 1.00 96.50 276 ALA A O 1
ATOM 2156 N N . ALA A 1 277 ? -20.135 -11.549 14.661 1.00 93.62 277 ALA A N 1
ATOM 2157 C CA . ALA A 1 277 ? -21.072 -10.667 15.347 1.00 93.62 277 ALA A CA 1
ATOM 2158 C C . ALA A 1 277 ? -20.886 -10.712 16.872 1.00 93.62 277 ALA A C 1
ATOM 2160 O O . ALA A 1 277 ? -20.890 -9.662 17.509 1.00 93.62 277 ALA A O 1
ATOM 2161 N N . SER A 1 278 ? -20.638 -11.894 17.453 1.00 95.00 278 SER A N 1
ATOM 2162 C CA . SER A 1 278 ? -20.351 -12.032 18.891 1.00 95.00 278 SER A CA 1
ATOM 2163 C C . SER A 1 278 ? -19.058 -11.321 19.318 1.00 95.00 278 SER A C 1
ATOM 2165 O O . SER A 1 278 ? -18.960 -10.842 20.443 1.00 95.00 278 SER A O 1
ATOM 2167 N N . LEU A 1 279 ? -18.108 -11.172 18.388 1.00 87.69 279 LEU A N 1
ATOM 2168 C CA . LEU A 1 279 ? -16.870 -10.403 18.544 1.00 87.69 279 LEU A CA 1
ATOM 2169 C C . LEU A 1 279 ? -17.024 -8.916 18.156 1.00 87.69 279 LEU A C 1
ATOM 2171 O O . LEU A 1 279 ? -16.027 -8.212 17.997 1.00 87.69 279 LEU A O 1
ATOM 2175 N N . GLY A 1 280 ? -18.254 -8.425 17.969 1.00 86.88 280 GLY A N 1
ATOM 2176 C CA . GLY A 1 280 ? -18.543 -7.012 17.702 1.00 86.88 280 GLY A CA 1
ATOM 2177 C C . GLY A 1 280 ? -18.363 -6.564 16.246 1.00 86.88 280 GLY A C 1
ATOM 2178 O O . GLY A 1 280 ? -18.311 -5.363 15.977 1.00 86.88 280 GLY A O 1
ATOM 2179 N N . HIS A 1 281 ? -18.266 -7.483 15.279 1.00 91.38 281 HIS A N 1
ATOM 2180 C CA . HIS A 1 281 ? -18.149 -7.115 13.866 1.00 91.38 281 HIS A CA 1
ATOM 2181 C C . HIS A 1 281 ? -19.488 -6.613 13.295 1.00 91.38 281 HIS A C 1
ATOM 2183 O O . HIS A 1 281 ? -20.354 -7.399 12.900 1.00 91.38 281 HIS A O 1
ATOM 2189 N N . ALA A 1 282 ? -19.629 -5.290 13.170 1.00 86.25 282 ALA A N 1
ATOM 2190 C CA . ALA A 1 282 ? -20.862 -4.636 12.718 1.00 86.25 282 ALA A CA 1
ATOM 2191 C C . ALA A 1 282 ? -21.375 -5.140 11.353 1.00 86.25 282 ALA A C 1
ATOM 2193 O O . ALA A 1 282 ? -22.574 -5.349 11.173 1.00 86.25 282 ALA A O 1
ATOM 2194 N N . GLY A 1 283 ? -20.478 -5.403 10.393 1.00 81.44 283 GLY A N 1
ATOM 2195 C CA . GLY A 1 283 ? -20.875 -5.919 9.077 1.00 81.44 283 GLY A CA 1
ATOM 2196 C C . GLY A 1 283 ? -21.463 -7.335 9.126 1.00 81.44 283 GLY A C 1
ATOM 2197 O O . GLY A 1 283 ? -22.315 -7.681 8.311 1.00 81.44 283 GLY A O 1
ATOM 2198 N N . ALA A 1 284 ? -21.054 -8.142 10.108 1.00 85.56 284 ALA A N 1
ATOM 2199 C CA . ALA A 1 284 ? -21.552 -9.506 10.268 1.00 85.56 284 ALA A CA 1
ATOM 2200 C C . ALA A 1 284 ? -22.926 -9.492 10.941 1.00 85.56 284 ALA A C 1
ATOM 2202 O O . ALA A 1 284 ? -23.822 -10.207 10.504 1.00 85.56 284 ALA A O 1
ATOM 2203 N N . GLN A 1 285 ? -23.119 -8.607 11.924 1.00 84.06 285 GLN A N 1
ATOM 2204 C CA . GLN A 1 285 ? -24.426 -8.361 12.528 1.00 84.06 285 GLN A CA 1
ATOM 2205 C C . GLN A 1 285 ? -25.453 -7.925 11.472 1.00 84.06 285 GLN A C 1
ATOM 2207 O O . GLN A 1 285 ? -26.483 -8.572 11.322 1.00 84.06 285 GLN A O 1
ATOM 2212 N N . ALA A 1 286 ? -25.115 -6.941 10.632 1.00 83.31 286 ALA A N 1
ATOM 2213 C CA . ALA A 1 286 ? -25.984 -6.517 9.532 1.00 83.31 286 ALA A CA 1
ATOM 2214 C C . ALA A 1 286 ? -26.281 -7.647 8.521 1.00 83.31 286 ALA A C 1
ATOM 2216 O O . ALA A 1 286 ? -27.394 -7.752 7.997 1.00 83.31 286 ALA A O 1
ATOM 2217 N N . THR A 1 287 ? -25.299 -8.515 8.250 1.00 83.00 287 THR A N 1
ATOM 2218 C CA . THR A 1 287 ? -25.473 -9.681 7.363 1.00 83.00 287 THR A CA 1
ATOM 2219 C C . THR A 1 287 ? -26.469 -10.690 7.943 1.00 83.00 287 THR A C 1
ATOM 2221 O O . THR A 1 287 ? -27.262 -11.264 7.199 1.00 83.00 287 THR A O 1
ATOM 2224 N N . LEU A 1 288 ? -26.472 -10.885 9.264 1.00 83.81 288 LEU A N 1
ATOM 2225 C CA . LEU A 1 288 ? -27.424 -11.765 9.946 1.00 83.81 288 LEU A CA 1
ATOM 2226 C C . LEU A 1 288 ? -28.823 -11.140 10.046 1.00 83.81 288 LEU A C 1
ATOM 2228 O O . LEU A 1 288 ? -29.810 -11.824 9.776 1.00 83.81 288 LEU A O 1
ATOM 2232 N N . ASP A 1 289 ? -28.907 -9.848 10.368 1.00 77.00 289 ASP A N 1
ATOM 2233 C CA . ASP A 1 289 ? -30.174 -9.127 10.568 1.00 77.00 289 ASP A CA 1
ATOM 2234 C C . ASP A 1 289 ? -30.986 -8.989 9.275 1.00 77.00 289 ASP A C 1
ATOM 2236 O O . ASP A 1 289 ? -32.218 -8.990 9.280 1.00 77.00 289 ASP A O 1
ATOM 2240 N N . SER A 1 290 ? -30.300 -8.890 8.138 1.00 72.00 290 SER A N 1
ATOM 2241 C CA . SER A 1 290 ? -30.933 -8.638 6.844 1.00 72.00 290 SER A CA 1
ATOM 2242 C C . SER A 1 290 ? -31.619 -9.863 6.220 1.00 72.00 290 SER A C 1
ATOM 2244 O O . SER A 1 290 ? -32.189 -9.734 5.136 1.00 72.00 290 SER A O 1
ATOM 2246 N N . ASN A 1 291 ? -31.604 -11.046 6.863 1.00 59.47 291 ASN A N 1
ATOM 2247 C CA . ASN A 1 291 ? -32.089 -12.314 6.279 1.00 59.47 291 ASN A CA 1
ATOM 2248 C C . ASN A 1 291 ? -31.565 -12.543 4.846 1.00 59.47 291 ASN A C 1
ATOM 2250 O O . ASN A 1 291 ? -32.202 -13.226 4.035 1.00 59.47 291 ASN A O 1
ATOM 2254 N N . VAL A 1 292 ? -30.413 -11.951 4.505 1.00 52.84 292 VAL A N 1
ATOM 2255 C CA . VAL A 1 292 ? -29.836 -12.068 3.175 1.00 52.84 292 VAL A CA 1
ATOM 2256 C C . VAL A 1 292 ? -29.467 -13.532 3.016 1.00 52.84 292 VAL A C 1
ATOM 2258 O O . VAL A 1 292 ? -28.544 -14.046 3.648 1.00 52.84 292 VAL A O 1
ATOM 2261 N N . LYS A 1 293 ? -30.216 -14.234 2.158 1.00 50.00 293 LYS A N 1
ATOM 2262 C CA . LYS A 1 293 ? -29.668 -15.394 1.463 1.00 50.00 293 LYS A CA 1
ATOM 2263 C C . LYS A 1 293 ? -28.398 -14.865 0.824 1.00 50.00 293 LYS A C 1
ATOM 2265 O O . LYS A 1 293 ? -28.516 -14.101 -0.131 1.00 50.00 293 LYS A O 1
ATOM 2270 N N . VAL A 1 294 ? -27.234 -15.170 1.402 1.00 55.56 294 VAL A N 1
ATOM 2271 C CA . VAL A 1 294 ? -25.957 -14.727 0.849 1.00 55.56 294 VAL A CA 1
ATOM 2272 C C . VAL A 1 294 ? -25.908 -15.343 -0.535 1.00 55.56 294 VAL A C 1
ATOM 2274 O O . VAL A 1 294 ? -25.881 -16.563 -0.695 1.00 55.56 294 VAL A O 1
ATOM 2277 N N . SER A 1 295 ? -26.195 -14.494 -1.513 1.00 42.91 295 SER A N 1
ATOM 2278 C CA . SER A 1 295 ? -26.786 -14.910 -2.772 1.00 42.91 295 SER A CA 1
ATOM 2279 C C . SER A 1 295 ? -25.747 -15.694 -3.544 1.00 42.91 295 SER A C 1
ATOM 2281 O O . SER A 1 295 ? -24.669 -15.182 -3.835 1.00 42.91 295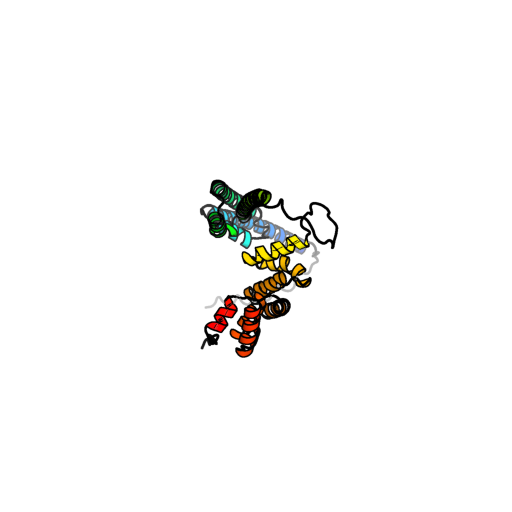 SER A O 1
ATOM 2283 N N . ALA A 1 296 ? -26.087 -16.945 -3.838 1.00 43.69 296 ALA A N 1
ATOM 2284 C CA . ALA A 1 296 ? -25.289 -17.824 -4.661 1.00 43.69 296 ALA A CA 1
ATOM 2285 C C . ALA A 1 296 ? -25.067 -17.213 -6.052 1.00 43.69 296 ALA A C 1
ATOM 2287 O O . ALA A 1 296 ? -26.021 -16.786 -6.697 1.00 43.69 296 ALA A O 1
ATOM 2288 N N . GLY A 1 297 ? -23.809 -17.250 -6.491 1.00 38.19 297 GLY A N 1
ATOM 2289 C CA . GLY A 1 297 ? -23.430 -17.657 -7.842 1.00 38.19 297 GLY A CA 1
ATOM 2290 C C . GLY A 1 297 ? -23.769 -16.711 -8.991 1.00 38.19 297 GLY A C 1
ATOM 2291 O O . GLY A 1 297 ? -24.873 -16.728 -9.523 1.00 38.19 297 GLY A O 1
ATOM 2292 N N . ASN A 1 298 ? -22.741 -16.038 -9.512 1.00 34.97 298 ASN A N 1
ATOM 2293 C CA . ASN A 1 298 ? -22.647 -15.864 -10.959 1.00 34.97 298 ASN A CA 1
ATOM 2294 C C . ASN A 1 298 ? -22.308 -17.232 -11.575 1.00 34.97 298 ASN A C 1
ATOM 2296 O O . ASN A 1 298 ? -21.139 -17.598 -11.690 1.00 34.97 298 ASN A O 1
ATOM 2300 N N . GLU A 1 299 ? -23.333 -17.986 -11.966 1.00 42.53 299 GLU A N 1
ATOM 2301 C CA . GLU A 1 299 ? -23.205 -18.944 -13.063 1.00 42.53 299 GLU A CA 1
ATOM 2302 C C . GLU A 1 299 ? -23.042 -18.133 -14.354 1.00 42.53 299 GLU A C 1
ATOM 2304 O O . GLU A 1 299 ? -23.993 -17.539 -14.865 1.00 42.53 299 GLU A O 1
ATOM 2309 N N . VAL A 1 300 ? -21.813 -18.070 -14.869 1.00 42.28 300 VAL A N 1
ATOM 2310 C CA . VAL A 1 300 ? -21.581 -17.683 -16.262 1.00 42.28 300 VAL A CA 1
ATOM 2311 C C . VAL A 1 300 ? -21.925 -18.904 -17.108 1.00 42.28 300 VAL A C 1
ATOM 2313 O O . VAL A 1 300 ? -21.229 -19.918 -17.059 1.00 42.28 300 VAL A O 1
ATOM 2316 N N . ARG A 1 301 ? -23.052 -18.803 -17.810 1.00 45.62 301 ARG A N 1
ATOM 2317 C CA . ARG A 1 301 ? -23.496 -19.733 -18.847 1.00 45.62 301 ARG A CA 1
ATOM 2318 C C . ARG A 1 301 ? -22.792 -19.448 -20.169 1.00 45.62 301 ARG A C 1
ATOM 2320 O O . ARG A 1 301 ? -22.523 -18.255 -20.433 1.00 45.62 301 ARG A O 1
#

Foldseek 3Di:
DPPPPPPVPPPPPPDDDDPDDDDPDVPVVVVVVVVVVVVVVVCVVVLVVVVVVLVVVLVVVVVDLDLLSLLVVLVVCPPVPSCPVSNVVSVVSLVVSLVVVLVVLVPDDLDPVSLVVLCVRDCSRNVPSSVVSVVVSVVVVVVVVVVVVVVVVVVVVVPPPDDDDDDDDDDDDDDDDDDQDLLNVLVVCLVVCLVVVVLVVNCVSLPVCLVVLNLVSLLSQLVSCVVVLVNVSNLVSLVSNLQQALSSLQSNLVCLCAVRVHPNDNVSSLVSLVSSVVNVNPVSVVVVVVPDSSDDDPPPD

pLDDT: mean 78.39, std 21.33, range [24.11, 98.56]

Secondary structure (DSSP, 8-state):
--SSSSSSSSSSS-SSS------TTSHHHHHHHHHHHHHHHHHHHHHHHHHHHHHHHHHHHHTS--SHHHHHHHHHTTT-GGGHHHHHHHHHHHHHHHHHHHHHHHTS---HHHHHHHHHHHTTT-HHHHHHHHHHHHHHHHHHHHHHHHHHHHHHTTT-SS-------------------HHHHHHHHHHHHHHTT-HHHHHHHHHHHHHTT-HHHHHHHHHHHHHTT-HHHHHHHHHHHTTT-HHHHHHHHHHHHHTSSS---HHHHHHHHHHHHHTT-HHHHHHHHTT----------

InterPro domains:
  IPR006597 Sel1-like repeat [PF08238] (248-281)
  IPR006597 Sel1-like repeat [SM00671] (246-281)
  IPR011990 Tetratricopeptide-like helical domain superfamily [G3DSA:1.25.40.10] (33-289)
  IPR050767 Sel1/AlgK [PTHR11102] (154-288)